Protein AF-A0A925R9T9-F1 (afdb_monomer)

Sequence (350 aa):
MTRSALLLMDAPQESLQKLLLAGIATVHDLAGSGAGPVDRKNLATRTGLDQAQLYTLVKQADLLRVDGLEAPQASLLIKAGIRGILDLTACNPAKLLQRLVQLNQAAPETPLPTVNDLERWKKIAATLKPLIAPDAGDQQQPGLLETGQSTSGSPRDEIFADMVEMVINLGRGISQAQQEMDEQAIRTQKLINADPRLRNMGIMATWFAIPEATFNLKMNYSLVREQGAEHDAPSGRQRFLVTPLNARTQNYFKLNEGMQSELNIRFASLPPPAQVSQPVIVPSVIGKTLEEAKALLGAVSLRAGTVSTVSGTPGGGNETEVTGQIPEPGSDARFQDRINLLIRRAGQPA

Nearest PDB structures (foldseek):
  3py9-assembly1_A  TM=9.023E-01  e=2.492E-03  Staphylococcus aureus subsp. aureus Mu50
  5e12-assembly1_A  TM=8.605E-01  e=4.018E-03  Mycobacterium tuberculosis H37Rv
  3m9g-assembly1_A  TM=8.693E-01  e=5.417E-03  Staphylococcus aureus subsp. aureus N315
  2kuf-assembly1_A  TM=7.765E-01  e=5.909E-02  Mycobacterium tuberculosis H37Rv
  2kud-assembly1_A  TM=7.666E-01  e=1.631E-01  Mycobacterium tuberculosis H37Rv

Mean predicted aligned error: 19.1 Å

Solvent-accessible surface area (backbone atoms only — not comparable to full-atom values): 20124 Å² total; per-residue (Å²): 132,90,68,64,53,48,78,61,50,81,67,62,67,70,60,54,50,33,37,44,75,68,71,39,58,34,34,66,49,39,22,62,56,35,14,40,63,67,37,33,54,54,46,20,68,73,45,73,48,57,59,69,61,50,49,51,52,25,29,36,26,42,34,54,70,28,86,91,49,51,37,62,52,33,52,49,40,42,76,64,48,41,68,28,38,63,46,45,48,30,39,37,46,70,60,44,48,56,47,48,52,63,67,38,68,85,60,74,84,55,84,80,79,51,62,66,52,44,52,50,43,25,56,50,27,65,76,52,82,83,62,72,52,80,50,99,84,65,72,77,52,81,87,42,47,59,62,91,62,82,63,92,49,56,76,65,54,56,52,52,50,54,51,52,51,51,51,54,51,50,54,50,52,54,51,52,53,47,50,52,44,48,53,50,25,51,53,45,36,52,57,34,65,70,36,66,66,44,40,74,70,67,62,74,54,72,81,70,77,73,63,64,49,77,47,80,47,49,35,40,43,42,81,47,67,50,79,70,95,58,101,83,66,81,79,51,65,74,44,80,48,77,46,73,72,44,88,75,47,62,77,74,62,76,75,72,89,42,62,74,49,80,48,79,47,77,48,66,69,73,78,75,60,65,72,66,71,44,77,34,69,36,72,79,42,68,76,28,36,64,68,56,32,42,51,57,32,46,75,69,43,29,34,71,44,60,78,43,82,48,72,46,78,28,74,93,82,40,64,36,22,22,77,39,56,43,72,51,63,68,39,84,38,48,61,59,39,61,39,26,36,32,27,19,39,60,90,54,80,116

Radius of gyration: 29.73 Å; Cα contacts (8 Å, |Δi|>4): 465; chains: 1; bounding box: 89×58×70 Å

Foldseek 3Di:
DDDQALVQAPDDPLQSVLCVVLVNRHLVSLLQQQAELVSLVVSCVSSVDDSVRSQLSNQLSQLVVQPPQGNLNSNLLVVLQRSHLVQLLFFDLVVSQVSSCVVCVVPVPDDRDDSVRSVSSSVSSVVDDRRHDDDPPRDGDPPGGNPPPPPPPDPVVVVVSVVVVVVVVVVVVLVVVLVVQVVVQVVVQVVQVVDPVSVVVVDHRDRDHPAKDKDKWKKFWDWDFDDDPDDDDPGGDTDIDIDTDDPVVCVPPVDDDGDIDIDIDMDGDDPPDVQQVDWQFAADQAFHFPVVNQVVCVVSQEHAAAEAEDADDRPPPDQKGFHDWPPDGGDTDGHHHYIYTYMYGPPDHD

Secondary structure (DSSP, 8-state):
----GGGGSSS-HHHHHHHHHTT--SHHHHHHHTSSHHHHHHHHHHHT--HHHHHHHHHHHHHTTSTT--HHHHHHHHHTT--SHHHHHHB-HHHHHHHHHHHHSS---SPPPPHHHHHHHHHHHHHSPP-PPPPTT-PPPTTSB--S------HHHHHHHHHHHHHHHHHHHHHHHHHHHHHHHHHHHHHHHHSHHHHHTT--PPP----EEEEEEEEEEEEEE---SSTT-SS--EEEEEEE--HHHHHHH----PEEEEEEEEEE-PPPPHHHHSPEEPPP-TTS-HHHHHHHHHHTT-EEEEEEE-SSPPGGG-SEEEEEEESPTT-EE-TT-EEEEEEEETT---

pLDDT: mean 75.56, std 15.82, range [28.91, 93.69]

Structure (mmCIF, N/CA/C/O backbone):
data_AF-A0A925R9T9-F1
#
_entry.id   AF-A0A925R9T9-F1
#
loop_
_atom_site.group_PDB
_atom_site.id
_atom_site.type_symbol
_atom_site.label_atom_id
_atom_site.label_alt_id
_atom_site.label_comp_id
_atom_site.label_asym_id
_atom_site.label_entity_id
_atom_site.label_seq_id
_atom_site.pdbx_PDB_ins_code
_atom_site.Cartn_x
_atom_site.Cartn_y
_atom_site.Cartn_z
_atom_site.occupancy
_atom_site.B_iso_or_equiv
_atom_site.auth_seq_id
_atom_site.auth_comp_id
_atom_site.auth_asym_id
_atom_site.auth_atom_id
_atom_site.pdbx_PDB_model_num
ATOM 1 N N . MET A 1 1 ? -6.887 -5.307 -37.784 1.00 28.91 1 MET A N 1
ATOM 2 C CA . MET A 1 1 ? -7.387 -6.420 -36.949 1.00 28.91 1 MET A CA 1
ATOM 3 C C . MET A 1 1 ? -7.448 -5.937 -35.509 1.00 28.91 1 MET A C 1
ATOM 5 O O . MET A 1 1 ? -6.415 -5.831 -34.864 1.00 28.91 1 MET A O 1
ATOM 9 N N . THR A 1 2 ? -8.632 -5.554 -35.042 1.00 33.03 2 THR A N 1
ATOM 10 C CA . THR A 1 2 ? -8.902 -5.063 -33.683 1.00 33.03 2 THR A CA 1
ATOM 11 C C . THR A 1 2 ? -8.855 -6.244 -32.713 1.00 33.03 2 THR A C 1
ATOM 13 O O . THR A 1 2 ? -9.871 -6.859 -32.407 1.00 33.03 2 THR A O 1
ATOM 16 N N . ARG A 1 3 ? -7.649 -6.632 -32.280 1.00 37.28 3 ARG A N 1
ATOM 17 C CA . ARG A 1 3 ? -7.500 -7.508 -31.111 1.00 37.28 3 ARG A CA 1
ATOM 18 C C . ARG A 1 3 ? -8.036 -6.741 -29.906 1.00 37.28 3 ARG A C 1
ATOM 20 O O . ARG A 1 3 ? -7.624 -5.606 -29.689 1.00 37.28 3 ARG A O 1
ATOM 27 N N . SER A 1 4 ? -8.958 -7.340 -29.159 1.00 49.62 4 SER A N 1
ATOM 28 C CA . SER A 1 4 ? -9.499 -6.805 -27.908 1.00 49.62 4 SER A CA 1
ATOM 29 C C . SER A 1 4 ? -8.351 -6.451 -26.957 1.00 49.62 4 SER A C 1
ATOM 31 O O . SER A 1 4 ? -7.776 -7.329 -26.317 1.00 49.62 4 SER A O 1
ATOM 33 N N . ALA A 1 5 ? -7.977 -5.170 -26.909 1.00 62.47 5 ALA A N 1
ATOM 34 C CA . ALA A 1 5 ? -6.759 -4.702 -26.244 1.00 62.47 5 ALA A CA 1
ATOM 35 C C . ALA A 1 5 ? -6.784 -4.927 -24.721 1.00 62.47 5 ALA A C 1
ATOM 37 O O . ALA A 1 5 ? -5.736 -4.975 -24.088 1.00 62.47 5 ALA A O 1
ATOM 38 N N . LEU A 1 6 ? -7.971 -5.121 -24.137 1.00 70.19 6 LEU A N 1
ATOM 39 C CA . LEU A 1 6 ? -8.143 -5.357 -22.704 1.00 70.19 6 LEU A CA 1
ATOM 40 C C . LEU A 1 6 ? -7.562 -6.703 -22.229 1.00 70.19 6 LEU A C 1
ATOM 42 O O . LEU A 1 6 ? -7.127 -6.806 -21.089 1.00 70.19 6 LEU A O 1
ATOM 46 N N . LEU A 1 7 ? -7.513 -7.725 -23.096 1.00 66.44 7 LEU A N 1
ATOM 47 C CA . LEU A 1 7 ? -6.975 -9.054 -22.751 1.00 66.44 7 LEU A CA 1
ATOM 48 C C . LEU A 1 7 ? -5.442 -9.092 -22.672 1.00 66.44 7 LEU A C 1
ATOM 50 O O . LEU A 1 7 ? -4.884 -10.104 -22.263 1.00 66.44 7 LEU A O 1
ATOM 54 N N . LEU A 1 8 ? -4.771 -8.015 -23.086 1.00 70.12 8 LEU A N 1
ATOM 55 C CA . LEU A 1 8 ? -3.317 -7.888 -23.006 1.00 70.12 8 LEU A CA 1
ATOM 56 C C . LEU A 1 8 ? -2.854 -7.353 -21.647 1.00 70.12 8 LEU A C 1
ATOM 58 O O . LEU A 1 8 ? -1.658 -7.362 -21.394 1.00 70.12 8 LEU A O 1
ATOM 62 N N . MET A 1 9 ? -3.768 -6.893 -20.787 1.00 82.50 9 MET A N 1
ATOM 63 C CA . MET A 1 9 ? -3.441 -6.420 -19.442 1.00 82.50 9 MET A CA 1
ATOM 64 C C . MET A 1 9 ? -3.058 -7.584 -18.525 1.00 82.50 9 MET A C 1
ATOM 66 O O . MET A 1 9 ? -3.668 -8.651 -18.563 1.00 82.50 9 MET A O 1
ATOM 70 N N . ASP A 1 10 ? -2.081 -7.352 -17.654 1.00 82.44 10 ASP A N 1
ATOM 71 C CA . ASP A 1 10 ? -1.695 -8.298 -16.610 1.00 82.44 10 ASP A CA 1
ATOM 72 C C . ASP A 1 10 ? -2.653 -8.127 -15.418 1.00 82.44 10 ASP A C 1
ATOM 74 O O . ASP A 1 10 ? -2.446 -7.292 -14.537 1.00 82.44 10 ASP A O 1
ATOM 78 N N . ALA A 1 11 ? -3.778 -8.848 -15.490 1.00 84.12 11 ALA A N 1
ATOM 79 C CA . ALA A 1 11 ? -4.912 -8.757 -14.577 1.00 84.12 11 ALA A CA 1
ATOM 80 C C . ALA A 1 11 ? -5.675 -10.096 -14.464 1.00 84.12 11 ALA A C 1
ATOM 82 O O . ALA A 1 11 ? -5.683 -10.886 -15.413 1.00 84.12 11 ALA A O 1
ATOM 83 N N . PRO A 1 12 ? -6.396 -10.353 -13.351 1.00 86.06 12 PRO A N 1
ATOM 84 C CA . PRO A 1 12 ? -7.234 -11.544 -13.218 1.00 86.06 12 PRO A CA 1
ATOM 85 C C . PRO A 1 12 ? -8.330 -11.593 -14.292 1.00 86.06 12 PRO A C 1
ATOM 87 O O . PRO A 1 12 ? -9.027 -10.600 -14.523 1.00 86.06 12 PRO A O 1
ATOM 90 N N . GLN A 1 13 ? -8.545 -12.766 -14.899 1.00 84.69 13 GLN A N 1
ATOM 91 C CA . GLN A 1 13 ? -9.545 -12.951 -15.964 1.00 84.69 13 GLN A CA 1
ATOM 92 C C . GLN A 1 13 ? -10.960 -12.541 -15.531 1.00 84.69 13 GLN A C 1
ATOM 94 O O . GLN A 1 13 ? -11.701 -11.955 -16.319 1.00 84.69 13 GLN A O 1
ATOM 99 N N . GLU A 1 14 ? -11.321 -12.793 -14.272 1.00 87.94 14 GLU A N 1
ATOM 100 C CA . GLU A 1 14 ? -12.608 -12.386 -13.702 1.00 87.94 14 GLU A CA 1
ATOM 101 C C . GLU A 1 14 ? -12.799 -10.861 -13.754 1.00 87.94 14 GLU A C 1
ATOM 103 O O . GLU A 1 14 ? -13.865 -10.367 -14.124 1.00 87.94 14 GLU A O 1
ATOM 108 N N . SER A 1 15 ? -11.753 -10.095 -13.435 1.00 87.31 15 SER A N 1
ATOM 109 C CA . SER A 1 15 ? -11.804 -8.633 -13.455 1.00 87.31 15 SER A CA 1
ATOM 110 C C . SER A 1 15 ? -11.947 -8.088 -14.871 1.00 87.31 15 SER A C 1
ATOM 112 O O . SER A 1 15 ? -12.734 -7.170 -15.097 1.00 87.31 15 SER A O 1
ATOM 114 N N . LEU A 1 16 ? -11.254 -8.694 -15.839 1.00 87.31 16 LEU A N 1
ATOM 115 C CA . LEU A 1 16 ? -11.383 -8.341 -17.253 1.00 87.31 16 LEU A CA 1
ATOM 116 C C . LEU A 1 16 ? -12.795 -8.631 -17.783 1.00 87.31 16 LEU A C 1
ATOM 118 O O . LEU A 1 16 ? -13.362 -7.804 -18.493 1.00 87.31 16 LEU A O 1
ATOM 122 N N . GLN A 1 17 ? -13.406 -9.755 -17.392 1.00 87.69 17 GLN A N 1
ATOM 123 C CA . GLN A 1 17 ? -14.790 -10.070 -17.762 1.00 87.69 17 GLN A CA 1
ATOM 124 C C . GLN A 1 17 ? -15.790 -9.061 -17.187 1.00 87.69 17 GLN A C 1
ATOM 126 O O . GLN A 1 17 ? -16.671 -8.598 -17.911 1.00 87.69 17 GLN A O 1
ATOM 131 N N . LYS A 1 18 ? -15.638 -8.667 -15.916 1.00 88.69 18 LYS A N 1
ATOM 132 C CA . LYS A 1 18 ? -16.488 -7.639 -15.287 1.00 88.69 18 LYS A CA 1
ATOM 133 C C . LYS A 1 18 ? -16.403 -6.293 -16.017 1.00 88.69 18 LYS A C 1
ATOM 135 O O . LYS A 1 18 ? -17.422 -5.629 -16.194 1.00 88.69 18 LYS A O 1
ATOM 140 N N . LEU A 1 19 ? -15.214 -5.910 -16.487 1.00 88.81 19 LEU A N 1
ATOM 141 C CA . LEU A 1 19 ? -15.013 -4.694 -17.284 1.00 88.81 19 LEU A CA 1
ATOM 142 C C . LEU A 1 19 ? -15.661 -4.792 -18.674 1.00 88.81 19 LEU A C 1
ATOM 144 O O . LEU A 1 19 ? -16.350 -3.859 -19.089 1.00 88.81 19 LEU A O 1
ATOM 148 N N . LEU A 1 20 ? -15.518 -5.936 -19.352 1.00 87.94 20 LEU A N 1
ATOM 149 C CA . LEU A 1 20 ? -16.163 -6.190 -20.644 1.00 87.94 20 LEU A CA 1
ATOM 150 C C . LEU A 1 20 ? -17.694 -6.118 -20.541 1.00 87.94 20 LEU A C 1
ATOM 152 O O . LEU A 1 20 ? -18.333 -5.465 -21.364 1.00 87.94 20 LEU A O 1
ATOM 156 N N . LEU A 1 21 ? -18.281 -6.721 -19.500 1.00 87.88 21 LEU A N 1
ATOM 157 C CA . LEU A 1 21 ? -19.725 -6.664 -19.231 1.00 87.88 21 LEU A CA 1
ATOM 158 C C . LEU A 1 21 ? -20.216 -5.243 -18.925 1.00 87.88 21 LEU A C 1
ATOM 160 O O . LEU A 1 21 ? -21.356 -4.903 -19.231 1.00 87.88 21 LEU A O 1
ATOM 164 N N . ALA A 1 22 ? -19.354 -4.393 -18.365 1.00 86.81 22 ALA A N 1
ATOM 165 C CA . ALA A 1 22 ? -19.650 -2.984 -18.125 1.00 86.81 22 ALA A CA 1
ATOM 166 C C . ALA A 1 22 ? -19.482 -2.091 -19.372 1.00 86.81 22 ALA A C 1
ATOM 168 O O . ALA A 1 22 ? -19.677 -0.876 -19.267 1.00 86.81 22 ALA A O 1
ATOM 169 N N . GLY A 1 23 ? -19.147 -2.669 -20.533 1.00 86.38 23 GLY A N 1
ATOM 170 C CA . GLY A 1 23 ? -18.990 -1.962 -21.807 1.00 86.38 23 GLY A CA 1
ATOM 171 C C . GLY A 1 23 ? -17.589 -1.398 -22.057 1.00 86.38 23 GLY A C 1
ATOM 172 O O . GLY A 1 23 ? -17.425 -0.580 -22.956 1.00 86.38 23 GLY A O 1
ATOM 173 N N . ILE A 1 24 ? -16.582 -1.811 -21.281 1.00 89.56 24 ILE A N 1
ATOM 174 C CA . ILE A 1 24 ? -15.187 -1.386 -21.456 1.00 89.56 24 ILE A CA 1
ATOM 175 C C . ILE A 1 24 ? -14.448 -2.467 -22.243 1.00 89.56 24 ILE A C 1
ATOM 177 O O . ILE A 1 24 ? -14.117 -3.517 -21.699 1.00 89.56 24 ILE A O 1
ATOM 181 N N . ALA A 1 25 ? -14.201 -2.218 -23.531 1.00 84.62 25 ALA A N 1
ATOM 182 C CA . ALA A 1 25 ? -13.598 -3.197 -24.439 1.00 84.62 25 ALA A CA 1
ATOM 183 C C . ALA A 1 25 ? -12.108 -2.951 -24.713 1.00 84.62 25 ALA A C 1
ATOM 185 O O . ALA A 1 25 ? -11.397 -3.867 -25.145 1.00 84.62 25 ALA A O 1
ATOM 186 N N . THR A 1 26 ? -11.621 -1.730 -24.473 1.00 86.62 26 THR A N 1
ATOM 187 C CA . THR A 1 26 ? -10.237 -1.348 -24.758 1.00 86.62 26 THR A CA 1
ATOM 188 C C . THR A 1 26 ? -9.539 -0.705 -23.566 1.00 86.62 26 THR A C 1
ATOM 190 O O . THR A 1 26 ? -10.152 -0.173 -22.642 1.00 86.62 26 THR A O 1
ATOM 193 N N . VAL A 1 27 ? -8.208 -0.728 -23.627 1.00 87.62 27 VAL A N 1
ATOM 194 C CA . VAL A 1 27 ? -7.320 -0.054 -22.676 1.00 87.62 27 VAL A CA 1
ATOM 195 C C . VAL A 1 27 ? -7.592 1.457 -22.641 1.00 87.62 27 VAL A C 1
ATOM 197 O O . VAL A 1 27 ? -7.597 2.069 -21.576 1.00 87.62 27 VAL A O 1
ATOM 200 N N . HIS A 1 28 ? -7.890 2.055 -23.799 1.00 86.38 28 HIS A N 1
ATOM 201 C CA . HIS A 1 28 ? -8.235 3.471 -23.892 1.00 86.38 28 HIS A CA 1
ATOM 202 C C . HIS A 1 28 ? -9.570 3.780 -23.203 1.00 86.38 28 HIS A C 1
ATOM 204 O O . HIS A 1 28 ? -9.656 4.747 -22.445 1.00 86.38 28 HIS A O 1
ATOM 210 N N . ASP A 1 29 ? -10.577 2.921 -23.394 1.00 87.50 29 ASP A N 1
ATOM 211 C CA . ASP A 1 29 ? -11.882 3.064 -22.739 1.00 87.50 29 ASP A CA 1
ATOM 212 C C . ASP A 1 29 ? -11.751 2.977 -21.217 1.00 87.50 29 ASP A C 1
ATOM 214 O O . ASP A 1 29 ? -12.412 3.730 -20.501 1.00 87.50 29 ASP A O 1
ATOM 218 N N . LEU A 1 30 ? -10.881 2.091 -20.716 1.00 89.19 30 LEU A N 1
ATOM 219 C CA . LEU A 1 30 ? -10.628 1.938 -19.285 1.00 89.19 30 LEU A CA 1
ATOM 220 C C . LEU A 1 30 ? -9.921 3.165 -18.699 1.00 89.19 30 LEU A C 1
ATOM 222 O O . LEU A 1 30 ? -10.365 3.696 -17.681 1.00 89.19 30 LEU A O 1
ATOM 226 N N . ALA A 1 31 ? -8.854 3.638 -19.350 1.00 87.06 31 ALA A N 1
ATOM 227 C CA . ALA A 1 31 ? -8.119 4.825 -18.914 1.00 87.06 31 ALA A CA 1
ATOM 228 C C . ALA A 1 31 ? -9.006 6.085 -18.922 1.00 87.06 31 ALA A C 1
ATOM 230 O O . ALA A 1 31 ? -8.925 6.900 -18.006 1.00 87.06 31 ALA A O 1
ATOM 231 N N . GLY A 1 32 ? -9.889 6.222 -19.918 1.00 85.75 32 GLY A N 1
ATOM 232 C CA . GLY A 1 32 ? -10.856 7.318 -19.997 1.00 85.75 32 GLY A CA 1
ATOM 233 C C . GLY A 1 32 ? -11.982 7.208 -18.964 1.00 85.75 32 GLY A C 1
ATOM 234 O O . GLY A 1 32 ? -12.259 8.168 -18.251 1.00 85.75 32 GLY A O 1
ATOM 235 N N . SER A 1 33 ? -12.602 6.031 -18.832 1.00 86.12 33 SER A N 1
ATOM 236 C CA . SER A 1 33 ? -13.731 5.801 -17.911 1.00 86.12 33 SER A CA 1
ATOM 237 C C . SER A 1 33 ? -13.326 5.781 -16.435 1.00 86.12 33 SER A C 1
ATOM 239 O O . SER A 1 33 ? -14.190 5.850 -15.567 1.00 86.12 33 SER A O 1
ATOM 241 N N . GLY A 1 34 ? -12.031 5.642 -16.142 1.00 86.19 34 GLY A N 1
ATOM 242 C CA . GLY A 1 34 ? -11.456 5.671 -14.796 1.00 86.19 34 GLY A CA 1
ATOM 243 C C . GLY A 1 34 ? -10.557 6.880 -14.528 1.00 86.19 34 GLY A C 1
ATOM 244 O O . GLY A 1 34 ? -9.775 6.841 -13.577 1.00 86.19 34 GLY A O 1
ATOM 245 N N . ALA A 1 35 ? -10.628 7.927 -15.355 1.00 84.88 35 ALA A N 1
ATOM 246 C CA . ALA A 1 35 ? -9.728 9.079 -15.304 1.00 84.88 35 ALA A CA 1
ATOM 247 C C . ALA A 1 35 ? -9.691 9.756 -13.920 1.00 84.88 35 ALA A C 1
ATOM 249 O O . ALA A 1 35 ? -8.613 9.956 -13.351 1.00 84.88 35 ALA A O 1
ATOM 250 N N . GLY A 1 36 ? -10.858 10.068 -13.347 1.00 84.12 36 GLY A N 1
ATOM 251 C CA . GLY A 1 36 ? -10.985 10.721 -12.046 1.00 84.12 36 GLY A CA 1
ATOM 252 C C . GLY A 1 36 ? -11.332 9.780 -10.879 1.00 84.12 36 GLY A C 1
ATOM 253 O O . GLY A 1 36 ? -11.871 8.691 -11.088 1.00 84.12 36 GLY A O 1
ATOM 254 N N . PRO A 1 37 ? -11.116 10.219 -9.620 1.00 81.12 37 PRO A N 1
ATOM 255 C CA . PRO A 1 37 ? -11.534 9.481 -8.420 1.00 81.12 37 PRO A CA 1
ATOM 256 C C . PRO A 1 37 ? -13.038 9.161 -8.390 1.00 81.12 37 PRO A C 1
ATOM 258 O O . PRO A 1 37 ? -13.451 8.072 -7.988 1.00 81.12 37 PRO A O 1
ATOM 261 N N . VAL A 1 38 ? -13.870 10.107 -8.844 1.00 84.88 38 VAL A N 1
ATOM 262 C CA . VAL A 1 38 ? -15.331 9.943 -8.926 1.00 84.88 38 VAL A CA 1
ATOM 263 C C . VAL A 1 38 ? -15.700 8.913 -9.995 1.00 84.88 38 VAL A C 1
ATOM 265 O O . VAL A 1 38 ? -16.535 8.044 -9.747 1.00 84.88 38 VAL A O 1
ATOM 268 N N . ASP A 1 39 ? -15.032 8.955 -11.148 1.00 86.62 39 ASP A N 1
ATOM 269 C CA . ASP A 1 39 ? -15.272 8.025 -12.254 1.00 86.62 39 ASP A CA 1
ATOM 270 C C . ASP A 1 39 ? -14.904 6.594 -11.855 1.00 86.62 39 ASP A C 1
ATOM 272 O O . ASP A 1 39 ? -15.691 5.669 -12.060 1.00 86.62 39 ASP A O 1
ATOM 276 N N . ARG A 1 40 ? -13.771 6.416 -11.159 1.00 89.50 40 ARG A N 1
ATOM 277 C CA . ARG A 1 40 ? -13.376 5.122 -10.581 1.00 89.50 40 ARG A CA 1
ATOM 278 C C . ARG A 1 40 ? -14.391 4.608 -9.568 1.00 89.50 40 ARG A C 1
ATOM 280 O O . ARG A 1 40 ? -14.724 3.430 -9.606 1.00 89.50 40 ARG A O 1
ATOM 287 N N . LYS A 1 41 ? -14.932 5.464 -8.696 1.00 87.25 41 LYS A N 1
ATOM 288 C CA . LYS A 1 41 ? -15.971 5.064 -7.731 1.00 87.25 41 LYS A CA 1
ATOM 289 C C . LYS A 1 41 ? -17.262 4.614 -8.426 1.00 87.25 41 LYS A C 1
ATOM 291 O O . LYS A 1 41 ? -17.860 3.604 -8.044 1.00 87.25 41 LYS A O 1
ATOM 296 N N . ASN A 1 42 ? -17.676 5.326 -9.472 1.00 88.25 42 ASN A N 1
ATOM 297 C CA . ASN A 1 42 ? -18.843 4.960 -10.276 1.00 88.25 42 ASN A CA 1
ATOM 298 C C . ASN A 1 42 ? -18.612 3.641 -11.023 1.00 88.25 42 ASN A C 1
ATOM 300 O O . ASN A 1 42 ? -19.492 2.780 -11.071 1.00 88.25 42 ASN A O 1
ATOM 304 N N . LEU A 1 43 ? -17.413 3.460 -11.573 1.00 88.94 43 LEU A N 1
ATOM 305 C CA . LEU A 1 43 ? -17.045 2.260 -12.305 1.00 88.94 43 LEU A CA 1
ATOM 306 C C . LEU A 1 43 ? -16.901 1.039 -11.384 1.00 88.94 43 LEU A C 1
ATOM 308 O O . LEU A 1 43 ? -17.385 -0.035 -11.734 1.00 88.94 43 LEU A O 1
ATOM 312 N N . ALA A 1 44 ? -16.339 1.204 -10.185 1.00 91.19 44 ALA A N 1
ATOM 313 C CA . ALA A 1 44 ? -16.287 0.172 -9.148 1.00 91.19 44 ALA A CA 1
ATOM 314 C C . ALA A 1 44 ? -17.698 -0.292 -8.753 1.00 91.19 44 ALA A C 1
ATOM 316 O O . ALA A 1 44 ? -17.974 -1.487 -8.718 1.00 91.19 44 ALA A O 1
ATOM 317 N N . THR A 1 45 ? -18.630 0.652 -8.574 1.00 90.75 45 THR A N 1
ATOM 318 C CA . THR A 1 45 ? -20.038 0.350 -8.257 1.00 90.75 45 THR A CA 1
ATOM 319 C C . THR A 1 45 ? -20.725 -0.445 -9.373 1.00 90.75 45 THR A C 1
ATOM 321 O O . THR A 1 45 ? -21.467 -1.383 -9.101 1.00 90.75 45 THR A O 1
ATOM 324 N N . ARG A 1 46 ? -20.461 -0.100 -10.641 1.00 91.31 46 ARG A N 1
ATOM 325 C CA . ARG A 1 46 ? -21.036 -0.781 -11.817 1.00 91.31 46 ARG A CA 1
ATOM 326 C C . ARG A 1 46 ? -20.453 -2.172 -12.065 1.00 91.31 46 ARG A C 1
ATOM 328 O O . ARG A 1 46 ? -21.159 -3.042 -12.558 1.00 91.31 46 ARG A O 1
ATOM 335 N N . THR A 1 47 ? -19.165 -2.353 -11.791 1.00 89.00 47 THR A N 1
ATOM 336 C CA . THR A 1 47 ? -18.417 -3.584 -12.113 1.00 89.00 47 THR A CA 1
ATOM 337 C C . THR A 1 47 ? -18.321 -4.550 -10.934 1.00 89.00 47 THR A C 1
ATOM 339 O O . THR A 1 47 ? -18.006 -5.721 -11.135 1.00 89.00 47 THR A O 1
ATOM 342 N N . GLY A 1 48 ? -18.570 -4.079 -9.708 1.00 88.88 48 GLY A N 1
ATOM 343 C CA . GLY A 1 48 ? -18.357 -4.846 -8.480 1.00 88.88 48 GLY A CA 1
ATOM 344 C C . GLY A 1 48 ? -16.878 -5.107 -8.171 1.00 88.88 48 GLY A C 1
ATOM 345 O O . GLY A 1 48 ? -16.568 -6.058 -7.455 1.00 88.88 48 GLY A O 1
ATOM 346 N N . LEU A 1 49 ? -15.964 -4.321 -8.751 1.00 89.00 49 LEU A N 1
ATOM 347 C CA . LEU A 1 49 ? -14.527 -4.402 -8.485 1.00 89.00 49 LEU A CA 1
ATOM 348 C C . LEU A 1 49 ? -14.141 -3.534 -7.289 1.00 89.00 49 LEU A C 1
ATOM 350 O O . LEU A 1 49 ? -14.706 -2.460 -7.083 1.00 89.00 49 LEU A O 1
ATOM 354 N N . ASP A 1 50 ? -13.134 -3.981 -6.538 1.00 89.06 50 ASP A N 1
ATOM 355 C CA . ASP A 1 50 ? -12.519 -3.159 -5.502 1.00 89.06 50 ASP A CA 1
ATOM 356 C C . ASP A 1 50 ? -11.898 -1.889 -6.112 1.00 89.06 50 ASP A C 1
ATOM 358 O O . ASP A 1 50 ? -11.315 -1.916 -7.200 1.00 89.06 50 ASP A O 1
ATOM 362 N N . GLN A 1 51 ? -12.018 -0.762 -5.406 1.00 85.69 51 GLN A N 1
ATOM 363 C CA . GLN A 1 51 ? -11.587 0.536 -5.920 1.00 85.69 51 GLN A CA 1
ATOM 364 C C . GLN A 1 51 ? -10.060 0.614 -6.090 1.00 85.69 51 GLN A C 1
ATOM 366 O O . GLN A 1 51 ? -9.594 1.218 -7.059 1.00 85.69 51 GLN A O 1
ATOM 371 N N . ALA A 1 52 ? -9.276 -0.008 -5.203 1.00 85.50 52 ALA A N 1
ATOM 372 C CA . ALA A 1 52 ? -7.817 -0.018 -5.306 1.00 85.50 52 ALA A CA 1
ATOM 373 C C . ALA A 1 52 ? -7.342 -0.947 -6.432 1.00 85.50 52 ALA A C 1
ATOM 375 O O . ALA A 1 52 ? -6.438 -0.594 -7.200 1.00 85.50 52 ALA A O 1
ATOM 376 N N . GLN A 1 53 ? -7.997 -2.102 -6.587 1.00 88.75 53 GLN A N 1
ATOM 377 C CA . GLN A 1 53 ? -7.760 -2.985 -7.726 1.00 88.75 53 GLN A CA 1
ATOM 378 C C . GLN A 1 53 ? -8.068 -2.271 -9.049 1.00 88.75 53 GLN A C 1
ATOM 380 O O . GLN A 1 53 ? -7.233 -2.253 -9.953 1.00 88.75 53 GLN A O 1
ATOM 385 N N . LEU A 1 54 ? -9.234 -1.629 -9.152 1.00 90.69 54 LEU A N 1
ATOM 386 C CA . LEU A 1 54 ? -9.632 -0.879 -10.338 1.00 90.69 54 LEU A CA 1
ATOM 387 C C . LEU A 1 54 ? -8.650 0.254 -10.643 1.00 90.69 54 LEU A C 1
ATOM 389 O O . LEU A 1 54 ? -8.279 0.449 -11.797 1.00 90.69 54 LEU A O 1
ATOM 393 N N . TYR A 1 55 ? -8.195 0.979 -9.620 1.00 90.69 55 TYR A N 1
ATOM 394 C CA . TYR A 1 55 ? -7.219 2.042 -9.814 1.00 90.69 55 TYR A CA 1
ATOM 395 C C . TYR A 1 55 ? -5.901 1.506 -10.383 1.00 90.69 55 TYR A C 1
ATOM 397 O O . TYR A 1 55 ? -5.360 2.091 -11.315 1.00 90.69 55 TYR A O 1
ATOM 405 N N . THR A 1 56 ? -5.430 0.353 -9.907 1.00 90.31 56 THR A N 1
ATOM 406 C CA . THR A 1 56 ? -4.224 -0.303 -10.436 1.00 90.31 56 THR A CA 1
ATOM 407 C C . THR A 1 56 ? -4.376 -0.666 -11.917 1.00 90.31 56 THR A C 1
ATOM 409 O O . THR A 1 56 ? -3.477 -0.389 -12.712 1.00 90.31 56 THR A O 1
ATOM 412 N N . LEU A 1 57 ? -5.537 -1.198 -12.314 1.00 91.19 57 LEU A N 1
ATOM 413 C CA . LEU A 1 57 ? -5.851 -1.497 -13.717 1.00 91.19 57 LEU A CA 1
ATOM 414 C C . LEU A 1 57 ? -5.898 -0.229 -14.576 1.00 91.19 57 LEU A C 1
ATOM 416 O O . LEU A 1 57 ? -5.388 -0.216 -15.691 1.00 91.19 57 LEU A O 1
ATOM 420 N N . VAL A 1 58 ? -6.459 0.860 -14.052 1.00 91.94 58 VAL A N 1
ATOM 421 C CA . VAL A 1 58 ? -6.489 2.154 -14.743 1.00 91.94 58 VAL A CA 1
ATOM 422 C C . VAL A 1 58 ? -5.070 2.705 -14.946 1.00 91.94 58 VAL A C 1
ATOM 424 O O . VAL A 1 58 ? -4.746 3.114 -16.059 1.00 91.94 58 VAL A O 1
ATOM 427 N N . LYS A 1 59 ? -4.191 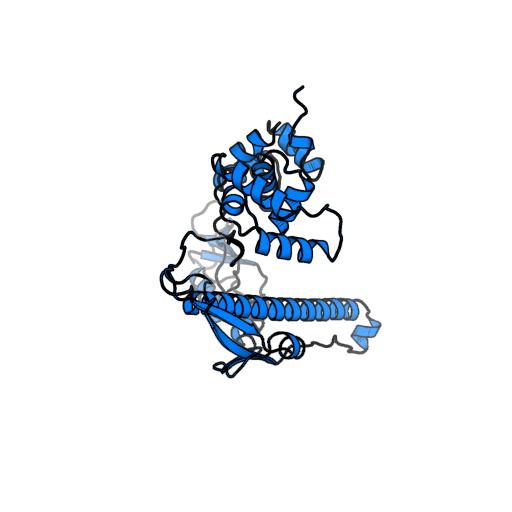2.640 -13.933 1.00 91.88 59 LYS A N 1
ATOM 428 C CA . LYS A 1 59 ? -2.768 3.025 -14.061 1.00 91.88 59 LYS A CA 1
ATOM 429 C C . LYS A 1 59 ? -2.057 2.214 -15.144 1.00 91.88 59 LYS A C 1
ATOM 431 O O . LYS A 1 59 ? -1.345 2.771 -15.977 1.00 91.88 59 LYS A O 1
ATOM 436 N N . GLN A 1 60 ? -2.276 0.899 -15.151 1.00 91.81 60 GLN A N 1
ATOM 437 C CA . GLN A 1 60 ? -1.702 0.001 -16.150 1.00 91.81 60 GLN A CA 1
ATOM 438 C C . GLN A 1 60 ? -2.218 0.337 -17.547 1.00 91.81 60 GLN A C 1
ATOM 440 O O . GLN A 1 60 ? -1.441 0.374 -18.497 1.00 91.81 60 GLN A O 1
ATOM 445 N N . ALA A 1 61 ? -3.509 0.647 -17.661 1.00 90.94 61 ALA A N 1
ATOM 446 C CA . ALA A 1 61 ? -4.113 1.021 -18.922 1.00 90.94 61 ALA A CA 1
ATOM 447 C C . ALA A 1 61 ? -3.549 2.332 -19.483 1.00 90.94 61 ALA A C 1
ATOM 449 O O . ALA A 1 61 ? -3.298 2.434 -20.680 1.00 90.94 61 ALA A O 1
ATOM 450 N N . ASP A 1 62 ? -3.289 3.323 -18.633 1.00 91.25 62 ASP A N 1
ATOM 451 C CA . ASP A 1 62 ? -2.654 4.564 -19.075 1.00 91.25 62 ASP A CA 1
ATOM 452 C C . ASP A 1 62 ? -1.217 4.335 -19.550 1.00 91.25 62 ASP A C 1
ATOM 454 O O . ASP A 1 62 ? -0.848 4.812 -20.617 1.00 91.25 62 ASP A O 1
ATOM 458 N N . LEU A 1 63 ? -0.431 3.529 -18.835 1.00 91.62 63 LEU A N 1
ATOM 459 C CA . LEU A 1 63 ? 0.930 3.181 -19.253 1.00 91.62 63 LEU A CA 1
ATOM 460 C C . LEU A 1 63 ? 0.965 2.412 -20.585 1.00 91.62 63 LEU A C 1
ATOM 462 O O . LEU A 1 63 ? 1.787 2.718 -21.444 1.00 91.62 63 LEU A O 1
ATOM 466 N N . LEU A 1 64 ? 0.037 1.478 -20.800 1.00 91.50 64 LEU A N 1
ATOM 467 C CA . LEU A 1 64 ? -0.080 0.686 -22.033 1.00 91.50 64 LEU A CA 1
ATOM 468 C C . LEU A 1 64 ? -0.456 1.503 -23.284 1.00 91.50 64 LEU A C 1
ATOM 470 O O . LEU A 1 64 ? -0.478 0.963 -24.387 1.00 91.50 64 LEU A O 1
ATOM 474 N N . ARG A 1 65 ? -0.740 2.805 -23.147 1.00 89.44 65 ARG A N 1
ATOM 475 C CA . ARG A 1 65 ? -0.876 3.724 -24.292 1.00 89.44 65 ARG A CA 1
ATOM 476 C C . ARG A 1 65 ? 0.474 4.078 -24.922 1.00 89.44 65 ARG A C 1
ATOM 478 O O . ARG A 1 65 ? 0.493 4.671 -25.997 1.00 89.44 65 ARG A O 1
ATOM 485 N N . VAL A 1 66 ? 1.581 3.794 -24.236 1.00 90.88 66 VAL A N 1
ATOM 486 C CA . VAL A 1 66 ? 2.940 4.053 -24.714 1.00 90.88 66 VAL A CA 1
ATOM 487 C C . VAL A 1 66 ? 3.378 2.918 -25.639 1.00 90.88 66 VAL A C 1
ATOM 489 O O . VAL A 1 66 ? 3.516 1.774 -25.212 1.00 90.88 66 VAL A O 1
ATOM 492 N N . ASP A 1 67 ? 3.644 3.241 -26.904 1.00 86.44 67 ASP A N 1
ATOM 493 C CA . ASP A 1 67 ? 4.040 2.244 -27.901 1.00 86.44 67 ASP A CA 1
ATOM 494 C C . ASP A 1 67 ? 5.326 1.495 -27.511 1.00 86.44 67 ASP A C 1
ATOM 496 O O . ASP A 1 67 ? 6.393 2.084 -27.302 1.00 86.44 67 ASP A O 1
ATOM 500 N N . GLY A 1 68 ? 5.236 0.164 -27.489 1.00 85.38 68 GLY A N 1
ATOM 501 C CA . GLY A 1 68 ? 6.334 -0.727 -27.112 1.00 85.38 68 GLY A CA 1
ATOM 502 C C . GLY A 1 68 ? 6.507 -0.917 -25.605 1.00 85.38 68 GLY A C 1
ATOM 503 O O . GLY A 1 68 ? 7.555 -1.417 -25.200 1.00 85.38 68 GLY A O 1
ATOM 504 N N . LEU A 1 69 ? 5.535 -0.492 -24.791 1.00 89.12 69 LEU A N 1
ATOM 505 C CA . LEU A 1 69 ? 5.416 -0.876 -23.389 1.00 89.12 69 LEU A CA 1
ATOM 506 C C . LEU A 1 69 ? 4.434 -2.051 -23.261 1.00 89.12 69 LEU A C 1
ATOM 508 O O . LEU A 1 69 ? 3.258 -1.919 -23.591 1.00 89.12 69 LEU A O 1
ATOM 512 N N . GLU A 1 70 ? 4.902 -3.183 -22.743 1.00 89.00 70 GLU A N 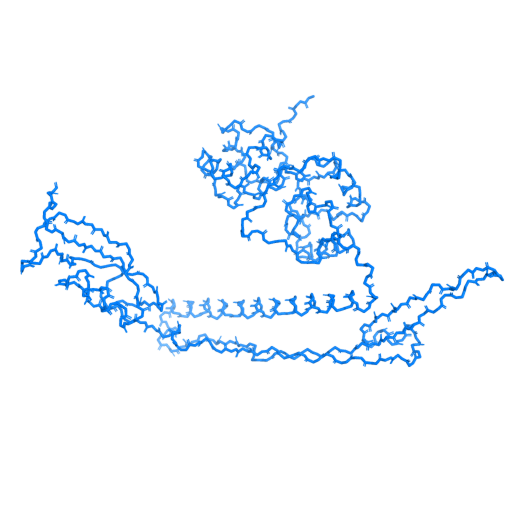1
ATOM 513 C CA . GLU A 1 70 ? 4.081 -4.386 -22.561 1.00 89.00 70 GLU A CA 1
ATOM 514 C C . GLU A 1 70 ? 3.509 -4.484 -21.135 1.00 89.00 70 GLU A C 1
ATOM 516 O O . GLU A 1 70 ? 4.032 -3.895 -20.184 1.00 89.00 70 GLU A O 1
ATOM 521 N N . ALA A 1 71 ? 2.448 -5.272 -20.941 1.00 88.50 71 ALA A N 1
ATOM 522 C CA . ALA A 1 71 ? 1.749 -5.336 -19.653 1.00 88.50 71 ALA A CA 1
ATOM 523 C C . ALA A 1 71 ? 2.600 -5.783 -18.452 1.00 88.50 71 ALA A C 1
ATOM 525 O O . ALA A 1 71 ? 2.472 -5.151 -17.400 1.00 88.50 71 ALA A O 1
ATOM 526 N N . PRO A 1 72 ? 3.519 -6.763 -18.576 1.00 88.50 72 PRO A N 1
ATOM 527 C CA . PRO A 1 72 ? 4.426 -7.109 -17.482 1.00 88.50 72 PRO A CA 1
ATOM 528 C C . PRO A 1 72 ? 5.331 -5.938 -17.068 1.00 88.50 72 PRO A C 1
ATOM 530 O O . PRO A 1 72 ? 5.618 -5.751 -15.884 1.00 88.50 72 PRO A O 1
ATOM 533 N N . GLN A 1 73 ? 5.759 -5.116 -18.034 1.00 89.38 73 GLN A N 1
ATOM 534 C CA . GLN A 1 73 ? 6.586 -3.933 -17.787 1.00 89.38 73 GLN A CA 1
ATOM 535 C C . GLN A 1 73 ? 5.760 -2.823 -17.135 1.00 89.38 73 GLN A C 1
ATOM 537 O O . GLN A 1 73 ? 6.216 -2.218 -16.167 1.00 89.38 73 GLN A O 1
ATOM 542 N N . ALA A 1 74 ? 4.525 -2.603 -17.595 1.00 90.56 74 ALA A N 1
ATOM 543 C CA . ALA A 1 74 ? 3.592 -1.668 -16.970 1.00 90.56 74 ALA A CA 1
ATOM 544 C C . ALA A 1 74 ? 3.312 -2.040 -15.502 1.00 90.56 74 ALA A C 1
ATOM 546 O O . ALA A 1 74 ? 3.400 -1.182 -14.623 1.00 90.56 74 ALA A O 1
ATOM 547 N N . SER A 1 75 ? 3.065 -3.323 -15.211 1.00 89.12 75 SER A N 1
ATOM 548 C CA . SER A 1 75 ? 2.904 -3.828 -13.840 1.00 89.12 75 SER A CA 1
ATOM 549 C C . SER A 1 75 ? 4.144 -3.566 -12.982 1.00 89.12 75 SER A C 1
ATOM 551 O O . SER A 1 75 ? 4.030 -3.128 -11.835 1.00 89.12 75 SER A O 1
ATOM 553 N N . LEU A 1 76 ? 5.343 -3.796 -13.528 1.00 89.62 76 LEU A N 1
ATOM 554 C CA . LEU A 1 76 ? 6.598 -3.556 -12.816 1.00 89.62 76 LEU A CA 1
ATOM 555 C C . LEU A 1 76 ? 6.838 -2.058 -12.547 1.00 89.62 76 LEU A C 1
ATOM 557 O O . LEU A 1 76 ? 7.266 -1.699 -11.451 1.00 89.62 76 LEU A O 1
ATOM 561 N N . LEU A 1 77 ? 6.510 -1.178 -13.498 1.00 91.19 77 LEU A N 1
ATOM 562 C CA . LEU A 1 77 ? 6.584 0.277 -13.325 1.00 91.19 77 LEU A CA 1
ATOM 563 C C . LEU A 1 77 ? 5.641 0.772 -12.219 1.00 91.19 77 LEU A C 1
ATOM 565 O O . LEU A 1 77 ? 6.041 1.601 -11.402 1.00 91.19 77 LEU A O 1
ATOM 569 N N . ILE A 1 78 ? 4.426 0.221 -12.137 1.00 90.12 78 ILE A N 1
ATOM 570 C CA . ILE A 1 78 ? 3.477 0.546 -11.061 1.00 90.12 78 ILE A CA 1
ATOM 571 C C . ILE A 1 78 ? 4.024 0.104 -9.704 1.00 90.12 78 ILE A C 1
ATOM 573 O O . ILE A 1 78 ? 4.008 0.888 -8.756 1.00 90.12 78 ILE A O 1
ATOM 577 N N . LYS A 1 79 ? 4.580 -1.113 -9.613 1.00 88.00 79 LYS A N 1
ATOM 578 C CA . LYS A 1 79 ? 5.262 -1.598 -8.397 1.00 88.00 79 LYS A CA 1
ATOM 579 C C . LYS A 1 79 ? 6.462 -0.717 -8.014 1.00 88.00 79 LYS A C 1
ATOM 581 O O . LYS A 1 79 ? 6.780 -0.595 -6.832 1.00 88.00 79 LYS A O 1
ATOM 586 N N . ALA A 1 80 ? 7.115 -0.090 -8.995 1.00 86.44 80 ALA A N 1
ATOM 587 C CA . ALA A 1 80 ? 8.205 0.864 -8.791 1.00 86.44 80 ALA A CA 1
ATOM 588 C C . ALA A 1 80 ? 7.751 2.281 -8.401 1.00 86.44 80 ALA A C 1
ATOM 590 O O . ALA A 1 80 ? 8.613 3.108 -8.107 1.00 86.44 80 ALA A O 1
ATOM 591 N N . GLY A 1 81 ? 6.442 2.551 -8.376 1.00 85.81 81 GLY A N 1
ATOM 592 C CA . GLY A 1 81 ? 5.869 3.830 -7.952 1.00 85.81 81 GLY A CA 1
ATOM 593 C C . GLY A 1 81 ? 5.490 4.786 -9.087 1.00 85.81 81 GLY A C 1
ATOM 594 O O . GLY A 1 81 ? 5.102 5.917 -8.806 1.00 85.81 81 GLY A O 1
ATOM 595 N N . ILE A 1 82 ? 5.567 4.364 -10.355 1.00 89.31 82 ILE A N 1
ATOM 596 C CA . ILE A 1 82 ? 5.064 5.147 -11.495 1.00 89.31 82 ILE A CA 1
ATOM 597 C C . ILE A 1 82 ? 3.541 4.999 -11.563 1.00 89.31 82 ILE A C 1
ATOM 599 O O . ILE A 1 82 ? 3.027 3.905 -11.795 1.00 89.31 82 ILE A O 1
ATOM 603 N N . ARG A 1 83 ? 2.796 6.097 -11.384 1.00 86.88 83 ARG A N 1
ATOM 604 C CA . ARG A 1 83 ? 1.322 6.051 -11.329 1.00 86.88 83 ARG A CA 1
ATOM 605 C C . ARG A 1 83 ? 0.652 6.232 -12.693 1.00 86.88 83 ARG A C 1
ATOM 607 O O . ARG A 1 83 ? -0.551 6.033 -12.797 1.00 86.88 83 ARG A O 1
ATOM 614 N N . GLY A 1 84 ? 1.394 6.599 -13.733 1.00 88.44 84 GLY A N 1
ATOM 615 C CA . GLY A 1 84 ? 0.859 6.788 -15.082 1.00 88.44 84 GLY A CA 1
ATOM 616 C C . GLY A 1 84 ? 1.850 7.488 -16.004 1.00 88.44 84 GLY A C 1
ATOM 617 O O . GLY A 1 84 ? 3.012 7.692 -15.642 1.00 88.44 84 GLY A O 1
ATOM 618 N N . ILE A 1 85 ? 1.379 7.895 -17.182 1.00 90.19 85 ILE A N 1
ATOM 619 C CA . ILE A 1 85 ? 2.196 8.560 -18.209 1.00 90.19 85 ILE A CA 1
ATOM 620 C C . ILE A 1 85 ? 2.867 9.819 -17.649 1.00 90.19 85 ILE A C 1
ATOM 622 O O . ILE A 1 85 ? 4.042 10.045 -17.913 1.00 90.19 85 ILE A O 1
ATOM 626 N N . LEU A 1 86 ? 2.158 10.616 -16.841 1.00 86.19 86 LEU A N 1
ATOM 627 C CA . LEU A 1 86 ? 2.699 11.860 -16.281 1.00 86.19 86 LEU A CA 1
ATOM 628 C C . LEU A 1 86 ? 3.959 11.609 -15.438 1.00 86.19 86 LEU A C 1
ATOM 630 O O . LEU A 1 86 ? 4.986 12.251 -15.644 1.00 86.19 86 LEU A O 1
ATOM 634 N N . ASP A 1 87 ? 3.909 10.631 -14.538 1.00 86.88 87 ASP A N 1
ATOM 635 C CA . ASP A 1 87 ? 5.070 10.262 -13.728 1.00 86.88 87 ASP A CA 1
ATOM 636 C C . ASP A 1 87 ? 6.189 9.682 -14.608 1.00 86.88 87 ASP A C 1
ATOM 638 O O . ASP A 1 87 ? 7.361 9.972 -14.391 1.00 86.88 87 ASP A O 1
ATOM 642 N N . LEU A 1 88 ? 5.850 8.925 -15.656 1.00 88.56 88 LEU A N 1
ATOM 643 C CA . LEU A 1 88 ? 6.841 8.409 -16.601 1.00 88.56 88 LEU A CA 1
ATOM 644 C C . LEU A 1 88 ? 7.549 9.538 -17.375 1.00 88.56 88 LEU A C 1
ATOM 646 O O . LEU A 1 88 ? 8.757 9.468 -17.585 1.00 88.56 88 LEU A O 1
ATOM 650 N N . THR A 1 89 ? 6.841 10.612 -17.744 1.00 86.25 89 THR A N 1
ATOM 651 C CA . THR A 1 89 ? 7.465 11.791 -18.379 1.00 86.25 89 THR A CA 1
ATOM 652 C C . THR A 1 89 ? 8.408 12.541 -17.451 1.00 86.25 89 THR A C 1
ATOM 654 O O . THR A 1 89 ? 9.397 13.104 -17.910 1.00 86.25 89 THR A O 1
ATOM 657 N N . ALA A 1 90 ? 8.124 12.532 -16.151 1.00 82.62 90 ALA A N 1
ATOM 658 C CA . ALA A 1 90 ? 8.932 13.212 -15.155 1.00 82.62 90 ALA A CA 1
ATOM 659 C C . ALA A 1 90 ? 10.015 12.306 -14.554 1.00 82.62 90 ALA A C 1
ATOM 661 O O . ALA A 1 90 ? 10.818 12.790 -13.778 1.00 82.62 90 ALA A O 1
ATOM 662 N N . CYS A 1 91 ? 10.072 11.008 -14.854 1.00 84.25 91 CYS A N 1
ATOM 663 C CA . CYS A 1 91 ? 10.994 10.097 -14.170 1.00 84.25 91 CYS A CA 1
ATOM 664 C C . CYS A 1 91 ? 12.473 10.333 -14.527 1.00 84.25 91 CYS A C 1
ATOM 666 O O . CYS A 1 91 ? 12.787 10.780 -15.633 1.00 84.25 91 CYS A O 1
ATOM 668 N N . ASN A 1 92 ? 13.386 9.969 -13.621 1.00 85.06 92 ASN A N 1
ATOM 669 C CA . ASN A 1 92 ? 14.806 9.809 -13.943 1.00 85.06 92 ASN A CA 1
ATOM 670 C C . ASN A 1 92 ? 15.079 8.350 -14.379 1.00 85.06 92 ASN A C 1
ATOM 672 O O . ASN A 1 92 ? 14.993 7.448 -13.537 1.00 85.06 92 ASN A O 1
ATOM 676 N N . PRO A 1 93 ? 15.427 8.076 -15.654 1.00 85.94 93 PRO A N 1
ATOM 677 C CA . PRO A 1 93 ? 15.551 6.704 -16.163 1.00 85.94 93 PRO A CA 1
ATOM 678 C C . PRO A 1 93 ? 16.610 5.854 -15.451 1.00 85.94 93 PRO A C 1
ATOM 680 O O . PRO A 1 93 ? 16.413 4.653 -15.266 1.00 85.94 93 PRO A O 1
ATOM 683 N N . ALA A 1 94 ? 17.714 6.461 -15.001 1.00 81.56 94 ALA A N 1
ATOM 684 C CA . ALA A 1 94 ? 18.772 5.747 -14.289 1.00 81.56 94 ALA A CA 1
ATOM 685 C C . ALA A 1 94 ? 18.326 5.323 -12.880 1.00 81.56 94 ALA A C 1
ATOM 687 O O . ALA A 1 94 ? 18.497 4.158 -12.508 1.00 81.56 94 ALA A O 1
ATOM 688 N N . LYS A 1 95 ? 17.705 6.236 -12.116 1.00 83.62 95 LYS A N 1
ATOM 689 C CA . LYS A 1 95 ? 17.146 5.928 -10.787 1.00 83.62 95 LYS A CA 1
ATOM 690 C C . LYS A 1 95 ? 16.004 4.909 -10.887 1.00 83.62 95 LYS A C 1
ATOM 692 O O . LYS A 1 95 ? 15.950 3.960 -10.103 1.00 83.62 95 LYS A O 1
ATOM 697 N N . LEU A 1 96 ? 15.132 5.051 -11.888 1.00 87.19 96 LEU A N 1
ATOM 698 C CA . LEU A 1 96 ? 14.045 4.107 -12.145 1.00 87.19 96 LEU A CA 1
ATOM 699 C C . LEU A 1 96 ? 14.583 2.702 -12.439 1.00 87.19 96 LEU A C 1
ATOM 701 O O . LEU A 1 96 ? 14.128 1.744 -11.820 1.00 87.19 96 LEU A O 1
ATOM 705 N N . LEU A 1 97 ? 15.596 2.564 -13.302 1.00 86.81 97 LEU A N 1
ATOM 706 C CA . LEU A 1 97 ? 16.193 1.259 -13.593 1.00 86.81 97 LEU A CA 1
ATOM 707 C C . LEU A 1 97 ? 16.771 0.589 -12.339 1.00 86.81 97 LEU A C 1
ATOM 709 O O . LEU A 1 97 ? 16.524 -0.595 -12.115 1.00 86.81 97 LEU A O 1
ATOM 713 N N . GLN A 1 98 ? 17.490 1.334 -11.492 1.00 84.50 98 GLN A N 1
ATOM 714 C CA . GLN A 1 98 ? 18.005 0.800 -10.224 1.00 84.50 98 GLN A CA 1
ATOM 715 C C . GLN A 1 98 ? 16.879 0.250 -9.341 1.00 84.50 98 GLN A C 1
ATOM 717 O O . GLN A 1 98 ? 17.013 -0.831 -8.763 1.00 84.50 98 GLN A O 1
ATOM 722 N N . ARG A 1 99 ? 15.744 0.955 -9.276 1.00 84.88 99 ARG A N 1
ATOM 723 C CA . ARG A 1 99 ? 14.574 0.510 -8.516 1.00 84.88 99 ARG A CA 1
ATOM 724 C C . ARG A 1 99 ? 13.927 -0.739 -9.118 1.00 84.88 99 ARG A C 1
ATOM 726 O O . ARG A 1 99 ? 13.589 -1.655 -8.370 1.00 84.88 99 ARG A O 1
ATOM 733 N N . LEU A 1 100 ? 13.783 -0.802 -10.443 1.00 87.25 100 LEU A N 1
ATOM 734 C CA . LEU A 1 100 ? 13.244 -1.977 -11.140 1.00 87.25 100 LEU A CA 1
ATOM 735 C C . LEU A 1 100 ? 14.119 -3.212 -10.898 1.00 87.25 100 LEU A C 1
ATOM 737 O O . LEU A 1 100 ? 13.591 -4.285 -10.621 1.00 87.25 100 LEU A O 1
ATOM 741 N N . VAL A 1 101 ? 15.447 -3.050 -10.922 1.00 86.19 101 VAL A N 1
ATOM 742 C CA . VAL A 1 101 ? 16.397 -4.122 -10.594 1.00 86.19 101 VAL A CA 1
ATOM 743 C C . VAL A 1 101 ? 16.172 -4.627 -9.169 1.00 86.19 101 VAL A C 1
ATOM 745 O O . VAL A 1 101 ? 16.044 -5.831 -8.984 1.00 86.19 101 VAL A O 1
ATOM 748 N N . GLN A 1 102 ? 16.071 -3.738 -8.174 1.00 84.19 102 GLN A N 1
ATOM 749 C CA . GLN A 1 102 ? 15.817 -4.132 -6.778 1.00 84.19 102 GLN A CA 1
ATOM 750 C C . GLN A 1 102 ? 14.507 -4.914 -6.617 1.00 84.19 102 GLN A C 1
ATOM 752 O O . GLN A 1 102 ? 14.465 -5.903 -5.894 1.00 84.19 102 GLN A O 1
ATOM 757 N N . LEU A 1 103 ? 13.438 -4.492 -7.298 1.00 83.38 103 LEU A N 1
ATOM 758 C CA . LEU A 1 103 ? 12.138 -5.164 -7.222 1.00 83.38 103 LEU A CA 1
ATOM 759 C C . LEU A 1 103 ? 12.134 -6.530 -7.919 1.00 83.38 103 LEU A C 1
ATOM 761 O O . LEU A 1 103 ? 11.444 -7.440 -7.469 1.00 83.38 103 LEU A O 1
ATOM 765 N N . ASN A 1 104 ? 12.920 -6.686 -8.984 1.00 83.06 104 ASN A N 1
ATOM 766 C CA . ASN A 1 104 ? 12.995 -7.920 -9.767 1.00 83.06 104 ASN A CA 1
ATOM 767 C C . ASN A 1 104 ? 14.030 -8.932 -9.226 1.00 83.06 104 ASN A C 1
ATOM 769 O O . ASN A 1 104 ? 14.185 -10.007 -9.798 1.00 83.06 104 ASN A O 1
ATOM 773 N N . GLN A 1 105 ? 14.754 -8.609 -8.143 1.00 80.00 105 GLN A N 1
ATOM 774 C CA . GLN A 1 105 ? 15.761 -9.494 -7.530 1.00 80.00 105 GLN A CA 1
ATOM 775 C C . GLN A 1 105 ? 15.152 -10.713 -6.825 1.00 80.00 105 GLN A C 1
ATOM 777 O O . GLN A 1 105 ? 15.774 -11.771 -6.805 1.00 80.00 105 GLN A O 1
ATOM 782 N N . ALA A 1 106 ? 13.962 -10.569 -6.234 1.00 63.31 106 ALA A N 1
ATOM 783 C CA . ALA A 1 106 ? 13.334 -11.626 -5.439 1.00 63.31 106 ALA A CA 1
ATOM 784 C C . ALA A 1 106 ? 12.610 -12.683 -6.295 1.00 63.31 106 ALA A C 1
ATOM 786 O O . ALA A 1 106 ? 12.570 -13.850 -5.916 1.00 63.31 106 ALA A O 1
ATOM 787 N N . ALA A 1 107 ? 12.059 -12.283 -7.446 1.00 61.94 107 ALA A N 1
ATOM 788 C CA . ALA A 1 107 ? 11.402 -13.164 -8.410 1.00 61.94 107 ALA A CA 1
ATOM 789 C C . ALA A 1 107 ? 11.452 -12.518 -9.812 1.00 61.94 107 ALA A C 1
ATOM 791 O O . ALA A 1 107 ? 10.676 -11.599 -10.080 1.00 61.94 107 ALA A O 1
ATOM 792 N N . PRO A 1 108 ? 12.371 -12.942 -10.701 1.00 69.06 108 PRO A N 1
ATOM 793 C CA . PRO A 1 108 ? 12.520 -12.358 -12.031 1.00 69.06 108 PRO A CA 1
ATOM 794 C C . PRO A 1 108 ? 11.443 -12.888 -12.986 1.00 69.06 108 PRO A C 1
ATOM 796 O O . PRO A 1 108 ? 11.702 -13.726 -13.845 1.00 69.06 108 PRO A O 1
ATOM 799 N N . GLU A 1 109 ? 10.214 -12.412 -12.813 1.00 67.44 109 GLU A N 1
ATOM 800 C CA . GLU A 1 109 ? 9.061 -12.792 -13.642 1.00 67.44 109 GLU A CA 1
ATOM 801 C C . GLU A 1 109 ? 8.946 -11.921 -14.903 1.00 67.44 109 GLU A C 1
ATOM 803 O O . GLU A 1 109 ? 8.401 -12.355 -15.919 1.00 67.44 109 GLU A O 1
ATOM 808 N N . THR A 1 110 ? 9.513 -10.710 -14.864 1.00 76.50 110 THR A N 1
ATOM 809 C CA . THR A 1 110 ? 9.417 -9.719 -15.942 1.00 76.50 110 THR A CA 1
ATOM 810 C C . THR A 1 110 ? 10.803 -9.388 -16.506 1.00 76.50 110 THR A C 1
ATOM 812 O O . THR A 1 110 ? 11.722 -9.087 -15.734 1.00 76.50 110 THR A O 1
ATOM 815 N N . PRO A 1 111 ? 10.989 -9.379 -17.842 1.00 81.62 111 PRO A N 1
ATOM 816 C CA . PRO A 1 111 ? 12.226 -8.902 -18.451 1.00 81.62 111 PRO A CA 1
ATOM 817 C C . PRO A 1 111 ? 12.444 -7.416 -18.137 1.00 81.62 111 PRO A C 1
ATOM 819 O O . PRO A 1 111 ? 11.570 -6.577 -18.370 1.00 81.62 111 PRO A O 1
ATOM 822 N N . LEU A 1 112 ? 13.623 -7.094 -17.600 1.00 86.00 112 LEU A N 1
ATOM 823 C CA . LEU A 1 112 ? 13.984 -5.724 -17.243 1.00 86.00 112 LEU A CA 1
ATOM 824 C C . LEU A 1 112 ? 14.170 -4.861 -18.502 1.00 86.00 112 LEU A C 1
ATOM 826 O O . LEU A 1 112 ? 14.833 -5.307 -19.441 1.00 86.00 112 LEU A O 1
ATOM 830 N N . PRO A 1 113 ? 13.641 -3.625 -18.520 1.00 87.81 113 PRO A N 1
ATOM 831 C CA . PRO A 1 113 ? 13.927 -2.679 -19.589 1.00 87.81 113 PRO A CA 1
ATOM 832 C C . PRO A 1 113 ? 15.371 -2.180 -19.521 1.00 87.81 113 PRO A C 1
ATOM 834 O O . PRO A 1 113 ? 15.996 -2.157 -18.458 1.00 87.81 113 PRO A O 1
ATOM 837 N N . THR A 1 114 ? 15.894 -1.719 -20.652 1.00 88.06 114 THR A N 1
ATOM 838 C CA . THR A 1 114 ? 17.154 -0.972 -20.693 1.00 88.06 114 THR A CA 1
ATOM 839 C C . THR A 1 114 ? 16.920 0.514 -20.414 1.00 88.06 114 THR A C 1
ATOM 841 O O . THR A 1 114 ? 15.801 1.017 -20.511 1.00 88.06 114 THR A O 1
ATOM 844 N N . VAL A 1 115 ? 17.991 1.262 -20.121 1.00 85.94 115 VAL A N 1
ATOM 845 C CA . VAL A 1 115 ? 17.912 2.733 -20.010 1.00 85.94 115 VAL A CA 1
ATOM 846 C C . VAL A 1 115 ? 17.370 3.354 -21.305 1.00 85.94 115 VAL A C 1
ATOM 848 O O . VAL A 1 115 ? 16.584 4.294 -21.250 1.00 85.94 115 VAL A O 1
ATOM 851 N N . ASN A 1 116 ? 17.723 2.793 -22.465 1.00 87.06 116 ASN A N 1
ATOM 852 C CA . ASN A 1 116 ? 17.240 3.271 -23.761 1.00 87.06 116 ASN A CA 1
ATOM 853 C C . ASN A 1 116 ? 15.735 3.037 -23.945 1.00 87.06 116 ASN A C 1
ATOM 855 O O . ASN A 1 116 ? 15.063 3.888 -24.526 1.00 87.06 116 ASN A O 1
ATOM 859 N N . ASP A 1 117 ? 15.202 1.922 -23.437 1.00 88.38 117 ASP A N 1
ATOM 860 C CA . ASP A 1 117 ? 13.759 1.656 -23.461 1.00 88.38 117 ASP A CA 1
ATOM 861 C C . ASP A 1 117 ? 13.014 2.673 -22.594 1.00 88.38 117 ASP A C 1
ATOM 863 O O . ASP A 1 117 ? 12.044 3.274 -23.050 1.00 88.38 117 ASP A O 1
ATOM 867 N N . LEU A 1 118 ? 13.523 2.949 -21.387 1.00 91.19 118 LEU A N 1
ATOM 868 C CA . LEU A 1 118 ? 12.954 3.954 -20.485 1.00 91.19 118 LEU A CA 1
ATOM 869 C C . LEU A 1 118 ? 12.982 5.364 -21.098 1.00 91.19 118 LEU A C 1
ATOM 871 O O . LEU A 1 118 ? 11.981 6.075 -21.051 1.00 91.19 118 LEU A O 1
ATOM 875 N N . GLU A 1 119 ? 14.093 5.757 -21.724 1.00 89.12 119 GLU A N 1
ATOM 876 C CA . GLU A 1 119 ? 14.225 7.026 -22.456 1.00 89.12 119 GLU A CA 1
ATOM 877 C C . GLU A 1 119 ? 13.251 7.118 -23.638 1.00 89.12 119 GLU A C 1
ATOM 879 O O . GLU A 1 119 ? 12.611 8.148 -23.868 1.00 89.12 119 GLU A O 1
ATOM 884 N N . ARG A 1 120 ? 13.099 6.026 -24.395 1.00 91.81 120 ARG A N 1
ATOM 885 C CA . ARG A 1 120 ? 12.146 5.949 -25.505 1.00 91.81 120 ARG A CA 1
ATOM 886 C C . ARG A 1 120 ? 10.711 6.092 -25.002 1.00 91.81 120 ARG A C 1
ATOM 888 O O . ARG A 1 120 ? 9.960 6.897 -25.552 1.00 91.81 120 ARG A O 1
ATOM 895 N N . TRP A 1 121 ? 10.334 5.354 -23.963 1.00 93.69 121 TRP A N 1
ATOM 896 C CA . TRP A 1 121 ? 8.999 5.428 -23.377 1.00 93.69 121 TRP A CA 1
ATOM 897 C C . TRP A 1 121 ? 8.715 6.803 -22.780 1.00 93.69 121 TRP A C 1
ATOM 899 O O . TRP A 1 121 ? 7.632 7.328 -23.014 1.00 93.69 121 TRP A O 1
ATOM 909 N N . LYS A 1 122 ? 9.688 7.435 -22.109 1.00 92.38 122 LYS A N 1
ATOM 910 C CA . LYS A 1 122 ? 9.596 8.823 -21.619 1.00 92.38 122 LYS A CA 1
ATOM 911 C C . LYS 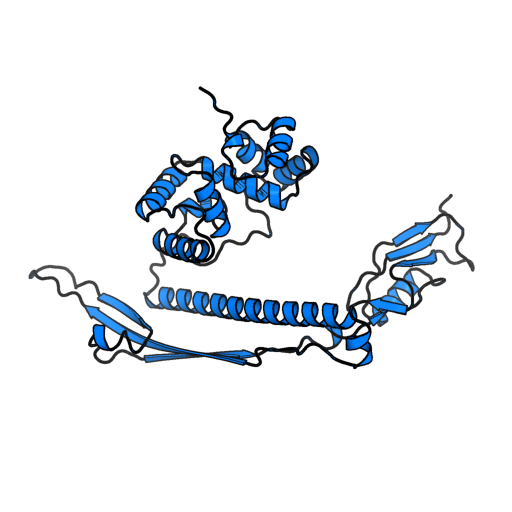A 1 122 ? 9.294 9.802 -22.760 1.00 92.38 122 LYS A C 1
ATOM 913 O O . LYS A 1 122 ? 8.400 10.637 -22.629 1.00 92.38 122 LYS A O 1
ATOM 918 N N . LYS A 1 123 ? 9.972 9.670 -23.907 1.00 90.00 123 LYS A N 1
ATOM 919 C CA . LYS A 1 123 ? 9.719 10.505 -25.099 1.00 90.00 123 LYS A CA 1
ATOM 920 C C . LYS A 1 123 ? 8.330 10.283 -25.693 1.00 90.00 123 LYS A C 1
ATOM 922 O O . LYS A 1 123 ? 7.653 11.255 -26.006 1.00 90.00 123 LYS A O 1
ATOM 927 N N . ILE A 1 124 ? 7.895 9.031 -25.832 1.00 88.31 124 ILE A N 1
ATOM 928 C CA . ILE A 1 124 ? 6.558 8.709 -26.354 1.00 88.31 124 ILE A CA 1
ATOM 929 C C . ILE A 1 124 ? 5.483 9.217 -25.386 1.00 88.31 124 ILE A C 1
ATOM 931 O O . ILE A 1 124 ? 4.553 9.900 -25.807 1.00 88.31 124 ILE A O 1
ATOM 935 N N . ALA A 1 125 ? 5.648 8.972 -24.087 1.00 90.19 125 ALA A N 1
ATOM 936 C CA . ALA A 1 125 ? 4.767 9.454 -23.030 1.00 90.19 125 ALA A CA 1
ATOM 937 C C . ALA A 1 125 ? 4.569 10.978 -23.087 1.00 90.19 125 ALA A C 1
ATOM 939 O O . ALA A 1 125 ? 3.445 11.450 -22.944 1.00 90.19 125 ALA A O 1
ATOM 940 N N . ALA A 1 126 ? 5.624 11.743 -23.389 1.00 88.25 126 ALA A N 1
ATOM 941 C CA . ALA A 1 126 ? 5.557 13.202 -23.503 1.00 88.25 126 ALA A CA 1
ATOM 942 C C . ALA A 1 126 ? 4.699 13.697 -24.683 1.00 88.25 126 ALA A C 1
ATOM 944 O O . ALA A 1 126 ? 4.260 14.844 -24.683 1.00 88.25 126 ALA A O 1
ATOM 945 N N . THR A 1 127 ? 4.435 12.844 -25.678 1.00 89.12 127 THR A N 1
ATOM 946 C CA . THR A 1 127 ? 3.540 13.166 -26.805 1.00 89.12 127 THR A CA 1
ATOM 947 C C . THR A 1 127 ? 2.067 12.872 -26.509 1.00 89.12 127 THR A C 1
ATOM 949 O O . THR A 1 127 ? 1.186 13.294 -27.259 1.00 89.12 127 THR A O 1
ATOM 952 N N . LEU A 1 128 ? 1.778 12.158 -25.418 1.00 86.00 128 LEU A N 1
ATOM 953 C CA . LEU A 1 128 ? 0.436 11.709 -25.065 1.00 86.00 128 LEU A CA 1
ATOM 954 C C . LEU A 1 128 ? -0.220 12.661 -24.061 1.00 86.00 128 LEU A C 1
ATOM 956 O O . LEU A 1 128 ? 0.395 13.129 -23.107 1.00 86.00 128 LEU A O 1
ATOM 960 N N . LYS A 1 129 ? -1.525 12.904 -24.231 1.00 84.19 129 LYS A N 1
ATOM 961 C CA . LYS A 1 129 ? -2.306 13.689 -23.267 1.00 84.19 129 LYS A CA 1
ATOM 962 C C . LYS A 1 129 ? -2.459 12.914 -21.943 1.00 84.19 129 LYS A C 1
ATOM 964 O O . LYS A 1 129 ? -2.941 11.772 -21.994 1.00 84.19 129 LYS A O 1
ATOM 969 N N . PRO A 1 130 ? -2.139 13.517 -20.780 1.00 83.06 130 PRO A N 1
ATOM 970 C CA . PRO A 1 130 ? -2.429 12.928 -19.475 1.00 83.06 130 PRO A CA 1
ATOM 971 C C . PRO A 1 130 ? -3.941 12.760 -19.283 1.00 83.06 130 PRO A C 1
ATOM 973 O O . PRO A 1 130 ? -4.699 13.699 -19.536 1.00 83.06 130 PRO A O 1
ATOM 976 N N . LEU A 1 131 ? -4.377 11.570 -18.863 1.00 81.50 131 LEU A N 1
ATOM 977 C CA . LEU A 1 131 ? -5.799 11.269 -18.636 1.00 81.50 131 LEU A CA 1
ATOM 978 C C . LEU A 1 131 ? -6.132 11.046 -17.159 1.00 81.50 131 LEU A C 1
ATOM 980 O O . LEU A 1 131 ? -7.209 11.435 -16.722 1.00 81.50 131 LEU A O 1
ATOM 984 N N . ILE A 1 132 ? -5.226 10.445 -16.387 1.00 83.88 132 ILE A N 1
ATOM 985 C CA . ILE A 1 132 ? -5.504 10.056 -15.001 1.00 83.88 132 ILE A CA 1
ATOM 986 C C . ILE A 1 132 ? -5.222 11.206 -14.031 1.00 83.88 132 ILE A C 1
ATOM 988 O O . ILE A 1 132 ? -4.141 11.794 -14.044 1.00 83.88 132 ILE A O 1
ATOM 992 N N . ALA A 1 133 ? -6.168 11.449 -13.123 1.00 79.00 133 ALA A N 1
ATOM 993 C CA . ALA A 1 133 ? -5.963 12.235 -11.912 1.00 79.00 133 ALA A CA 1
ATOM 994 C C . ALA A 1 133 ? -5.679 11.311 -10.706 1.00 79.00 133 ALA A C 1
ATOM 996 O O . ALA A 1 133 ? -6.428 10.343 -10.497 1.00 79.00 133 ALA A O 1
ATOM 997 N N . PRO A 1 134 ? -4.633 11.589 -9.902 1.00 75.44 134 PRO A N 1
ATOM 998 C CA . PRO A 1 134 ? -4.291 10.770 -8.744 1.00 75.44 134 PRO A CA 1
ATOM 999 C C . PRO A 1 134 ? -5.339 10.880 -7.629 1.00 75.44 134 PRO A C 1
ATOM 1001 O O . PRO A 1 134 ? -5.972 11.921 -7.450 1.00 75.44 134 PRO A O 1
ATOM 1004 N N . ASP A 1 135 ? -5.509 9.802 -6.860 1.00 75.19 135 ASP A N 1
ATOM 1005 C CA . ASP A 1 135 ? -6.332 9.815 -5.646 1.00 75.19 135 ASP A CA 1
ATOM 1006 C C . ASP A 1 135 ? -5.638 10.590 -4.511 1.00 75.19 135 ASP A C 1
ATOM 1008 O O . ASP A 1 135 ? -4.413 10.609 -4.413 1.00 75.19 135 ASP A O 1
ATOM 1012 N N . ALA A 1 136 ? -6.418 11.199 -3.609 1.00 58.88 136 ALA A N 1
ATOM 1013 C CA . ALA A 1 136 ? -5.907 12.067 -2.536 1.00 58.88 136 ALA A CA 1
ATOM 1014 C C . ALA A 1 136 ? -4.920 11.383 -1.560 1.00 58.88 136 ALA A C 1
ATOM 1016 O O . ALA A 1 136 ? -4.177 12.071 -0.865 1.00 58.88 136 ALA A O 1
ATOM 1017 N N . GLY A 1 137 ? -4.908 10.046 -1.503 1.00 60.00 137 GLY A N 1
ATOM 1018 C CA . GLY A 1 137 ? -3.968 9.252 -0.702 1.00 60.00 137 GLY A CA 1
ATOM 1019 C C . GLY A 1 137 ? -2.777 8.679 -1.480 1.00 60.00 137 GLY A C 1
ATOM 1020 O O . GLY A 1 137 ? -1.924 8.033 -0.879 1.00 60.00 137 GLY A O 1
ATOM 1021 N N . ASP A 1 138 ? -2.705 8.883 -2.799 1.00 67.38 138 ASP A N 1
ATOM 1022 C CA . ASP A 1 138 ? -1.688 8.284 -3.669 1.00 67.38 138 ASP A CA 1
ATOM 1023 C C . ASP A 1 138 ? -0.472 9.211 -3.819 1.00 67.38 138 ASP A C 1
ATOM 1025 O O . ASP A 1 138 ? -0.367 10.013 -4.756 1.00 67.38 138 ASP A O 1
ATOM 1029 N N . GLN A 1 139 ? 0.441 9.135 -2.850 1.00 62.59 139 GLN A N 1
ATOM 1030 C CA . GLN A 1 139 ? 1.644 9.966 -2.817 1.00 62.59 139 GLN A CA 1
ATOM 1031 C C . GLN A 1 139 ? 2.674 9.517 -3.863 1.00 62.59 139 GLN A C 1
ATOM 1033 O O . GLN A 1 139 ? 2.935 8.327 -4.030 1.00 62.59 139 GLN A O 1
ATOM 1038 N N . GLN A 1 140 ? 3.287 10.484 -4.555 1.00 63.09 140 GLN A N 1
ATOM 1039 C CA . GLN A 1 140 ? 4.418 10.219 -5.450 1.00 63.09 140 GLN A CA 1
ATOM 1040 C C . GLN A 1 140 ? 5.568 9.594 -4.675 1.00 63.09 140 GLN A C 1
ATOM 1042 O O . GLN A 1 140 ? 5.869 10.011 -3.555 1.00 63.09 140 GLN A O 1
ATOM 1047 N N . GLN A 1 141 ? 6.249 8.635 -5.296 1.00 62.41 141 GLN A N 1
ATOM 1048 C CA . GLN A 1 141 ? 7.473 8.105 -4.726 1.00 62.41 141 GLN A CA 1
ATOM 1049 C C . GLN A 1 141 ? 8.569 9.191 -4.772 1.00 62.41 141 GLN A C 1
ATOM 1051 O O . GLN A 1 141 ? 8.919 9.641 -5.869 1.00 62.41 141 GLN A O 1
ATOM 1056 N N . PRO A 1 142 ? 9.106 9.637 -3.617 1.00 57.47 142 PRO A N 1
ATOM 1057 C CA . PRO A 1 142 ? 10.139 10.673 -3.579 1.00 57.47 142 PRO A CA 1
ATOM 1058 C C . PRO A 1 142 ? 11.398 10.229 -4.335 1.00 57.47 142 PRO A C 1
ATOM 1060 O O . PRO A 1 142 ? 11.720 9.043 -4.331 1.00 57.47 142 PRO A O 1
ATOM 1063 N N . GLY A 1 143 ? 12.087 11.164 -4.996 1.00 62.75 143 GLY A N 1
ATOM 1064 C CA . GLY A 1 143 ? 13.381 10.921 -5.657 1.00 62.75 143 GLY A CA 1
ATOM 1065 C C . GLY A 1 143 ? 13.326 10.201 -7.013 1.00 62.75 143 GLY A C 1
ATOM 1066 O O . GLY A 1 143 ? 14.317 10.206 -7.745 1.00 62.75 143 GLY A O 1
ATOM 1067 N N . LEU A 1 144 ? 12.177 9.624 -7.389 1.00 68.69 144 LEU A N 1
ATOM 1068 C CA . LEU A 1 144 ? 11.990 8.917 -8.665 1.00 68.69 144 LEU A CA 1
ATOM 1069 C C . LEU A 1 144 ? 11.699 9.869 -9.843 1.00 68.69 144 LEU A C 1
ATOM 1071 O O . LEU A 1 144 ? 11.984 9.540 -10.998 1.00 68.69 144 LEU A O 1
ATOM 1075 N N . LEU A 1 145 ? 11.131 11.042 -9.547 1.00 72.88 145 LEU A N 1
ATOM 1076 C CA . LEU A 1 145 ? 10.743 12.062 -10.517 1.00 72.88 145 LEU A CA 1
ATOM 1077 C C . LEU A 1 145 ? 11.701 13.256 -10.472 1.00 72.88 145 LEU A C 1
ATOM 1079 O O . LEU A 1 145 ? 11.988 13.799 -9.409 1.00 72.88 145 LEU A O 1
ATOM 1083 N N . GLU A 1 146 ? 12.131 13.697 -11.644 1.00 60.97 146 GLU A N 1
ATOM 1084 C CA . GLU A 1 146 ? 12.718 14.998 -11.934 1.00 60.97 146 GLU A CA 1
ATOM 1085 C C . GLU A 1 146 ? 11.610 16.050 -11.799 1.00 60.97 146 GLU A C 1
ATOM 1087 O O . GLU A 1 146 ? 11.038 16.533 -12.776 1.00 60.97 146 GLU A O 1
ATOM 1092 N N . THR A 1 147 ? 11.220 16.371 -10.564 1.00 45.62 147 THR A N 1
ATOM 1093 C CA . THR A 1 147 ? 10.379 17.545 -10.315 1.00 45.62 147 THR A CA 1
ATOM 1094 C C . THR A 1 147 ? 11.072 18.746 -10.946 1.00 45.62 147 THR A C 1
ATOM 1096 O O . THR A 1 147 ? 12.242 18.974 -10.658 1.00 45.62 147 THR A O 1
ATOM 1099 N N . GLY A 1 148 ? 10.364 19.470 -11.821 1.00 39.31 148 GLY A N 1
ATOM 1100 C CA . GLY A 1 148 ? 10.861 20.538 -12.700 1.00 39.31 148 GLY A CA 1
ATOM 1101 C C . GLY A 1 148 ? 11.401 21.796 -12.013 1.00 39.31 148 GLY A C 1
ATOM 1102 O O . GLY A 1 148 ? 11.181 22.906 -12.485 1.00 39.31 148 GLY A O 1
ATOM 1103 N N . GLN A 1 149 ? 12.130 21.640 -10.920 1.00 30.89 149 GLN A N 1
ATOM 1104 C CA . GLN A 1 149 ? 13.239 22.506 -10.605 1.00 30.89 149 GLN A CA 1
ATOM 1105 C C . GLN A 1 149 ? 14.491 21.763 -11.062 1.00 30.89 149 GLN A C 1
ATOM 1107 O O . GLN A 1 149 ? 15.072 20.971 -10.328 1.00 30.89 149 GLN A O 1
ATOM 1112 N N . SER A 1 150 ? 14.956 22.086 -12.270 1.00 34.47 150 SER A N 1
ATOM 1113 C CA . SER A 1 150 ? 16.387 22.331 -12.390 1.00 34.47 150 SER A CA 1
ATOM 1114 C C . SER A 1 150 ? 16.674 23.414 -11.363 1.00 34.47 150 SER A C 1
ATOM 1116 O O . SER A 1 150 ? 16.512 24.604 -11.635 1.00 34.47 150 SER A O 1
ATOM 1118 N N . THR A 1 151 ? 16.992 23.015 -10.136 1.00 32.28 151 THR A N 1
ATOM 1119 C CA . THR A 1 151 ? 17.706 23.914 -9.271 1.00 32.28 151 THR A CA 1
ATOM 1120 C C . THR A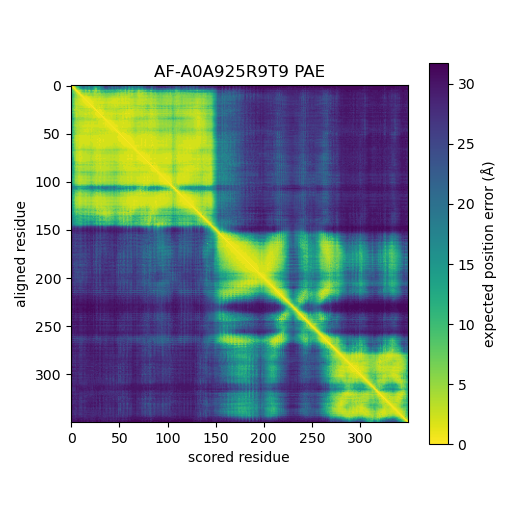 1 151 ? 18.972 24.202 -10.069 1.00 32.28 151 THR A C 1
ATOM 1122 O O . THR A 1 151 ? 19.857 23.372 -10.238 1.00 32.28 151 THR A O 1
ATOM 1125 N N . SER A 1 152 ? 19.106 25.439 -10.529 1.00 38.25 152 SER A N 1
ATOM 1126 C CA . SER A 1 152 ? 20.397 26.115 -10.473 1.00 38.25 152 SER A CA 1
ATOM 1127 C C . SER A 1 152 ? 20.823 26.245 -8.998 1.00 38.25 152 SER A C 1
ATOM 1129 O O . SER A 1 152 ? 21.135 27.334 -8.523 1.00 38.25 152 SER A O 1
ATOM 1131 N N . GLY A 1 153 ? 20.697 25.159 -8.237 1.00 39.69 153 GLY A N 1
ATOM 1132 C CA . GLY A 1 153 ? 21.093 25.032 -6.861 1.00 39.69 153 GLY A CA 1
ATOM 1133 C C . GLY A 1 153 ? 22.577 24.797 -6.899 1.00 39.69 153 GLY A C 1
ATOM 1134 O O . GLY A 1 153 ? 23.116 24.179 -7.821 1.00 39.69 153 GLY A O 1
ATOM 1135 N N . SER A 1 154 ? 23.262 25.337 -5.908 1.00 46.50 154 SER A N 1
ATOM 1136 C CA . SER A 1 154 ? 24.648 24.958 -5.721 1.00 46.50 154 SER A CA 1
ATOM 1137 C C . SER A 1 154 ? 24.702 23.425 -5.639 1.00 46.50 154 SER A C 1
ATOM 1139 O O . SER A 1 154 ? 23.786 22.838 -5.069 1.00 46.50 154 SER A O 1
ATOM 1141 N N . PRO A 1 155 ? 25.764 22.754 -6.109 1.00 53.34 155 PRO A N 1
ATOM 1142 C CA . PRO A 1 155 ? 25.976 21.325 -5.855 1.00 53.34 155 PRO A CA 1
ATOM 1143 C C . PRO A 1 155 ? 25.752 20.926 -4.384 1.00 53.34 155 PRO A C 1
ATOM 1145 O O . PRO A 1 155 ? 25.406 19.790 -4.095 1.00 53.34 155 PRO A O 1
ATOM 1148 N N . ARG A 1 156 ? 25.881 21.883 -3.450 1.00 52.31 156 ARG A N 1
ATOM 1149 C CA . ARG A 1 156 ? 25.479 21.759 -2.041 1.00 52.31 156 ARG A CA 1
ATOM 1150 C C . ARG A 1 156 ? 23.998 21.406 -1.841 1.00 52.31 156 ARG A C 1
ATOM 1152 O O . ARG A 1 156 ? 23.716 20.527 -1.038 1.00 52.31 156 ARG A O 1
ATOM 1159 N N . ASP A 1 157 ? 23.078 22.054 -2.547 1.00 50.06 157 ASP A N 1
ATOM 1160 C CA . ASP A 1 157 ? 21.629 21.875 -2.382 1.00 50.06 157 ASP A CA 1
ATOM 1161 C C . ASP A 1 157 ? 21.172 20.482 -2.846 1.00 50.06 157 ASP A C 1
ATOM 1163 O O . ASP A 1 157 ? 20.331 19.859 -2.199 1.00 50.06 157 ASP A O 1
ATOM 1167 N N . GLU A 1 158 ? 21.783 19.954 -3.911 1.00 55.47 158 GLU A N 1
ATOM 1168 C CA . GLU A 1 158 ? 21.547 18.587 -4.400 1.00 55.47 158 GLU A CA 1
ATOM 1169 C C . GLU A 1 158 ? 22.007 17.537 -3.376 1.00 55.47 158 GLU A C 1
ATOM 1171 O O . GLU A 1 158 ? 21.266 16.608 -3.059 1.00 55.47 158 GLU A O 1
ATOM 1176 N N . ILE A 1 159 ? 23.185 17.735 -2.772 1.00 59.47 159 ILE A N 1
ATOM 1177 C CA . ILE A 1 159 ? 23.708 16.853 -1.717 1.00 59.47 159 ILE A CA 1
ATOM 1178 C C . ILE A 1 159 ? 22.767 16.836 -0.505 1.00 59.47 159 ILE A C 1
ATOM 1180 O O . ILE A 1 159 ? 22.498 15.773 0.051 1.00 59.47 159 ILE A O 1
ATOM 1184 N N . PHE A 1 160 ? 22.244 17.994 -0.089 1.00 57.78 160 PHE A N 1
ATOM 1185 C CA . PHE A 1 160 ? 21.299 18.054 1.028 1.00 57.78 160 PHE A CA 1
ATOM 1186 C C . PHE A 1 160 ? 19.990 17.320 0.720 1.00 57.78 160 PHE A C 1
ATOM 1188 O O . PHE A 1 160 ? 19.473 16.621 1.595 1.00 57.78 160 PHE A O 1
ATOM 1195 N N . ALA A 1 161 ? 19.472 17.429 -0.506 1.00 59.66 161 ALA A N 1
ATOM 1196 C CA . ALA A 1 161 ? 18.278 16.700 -0.926 1.00 59.66 161 ALA A CA 1
ATOM 1197 C C . ALA A 1 161 ? 18.494 15.175 -0.892 1.00 59.66 161 ALA A C 1
ATOM 1199 O O . ALA A 1 161 ? 17.684 14.455 -0.302 1.00 59.66 161 ALA A O 1
ATOM 1200 N N . ASP A 1 162 ? 19.622 14.695 -1.423 1.00 63.66 162 ASP A N 1
ATOM 1201 C CA . ASP A 1 162 ? 19.984 13.272 -1.408 1.00 63.66 162 ASP A CA 1
ATOM 1202 C C . ASP A 1 162 ? 20.179 12.741 0.028 1.00 63.66 162 ASP A C 1
ATOM 1204 O O . ASP A 1 162 ? 19.795 11.612 0.348 1.00 63.66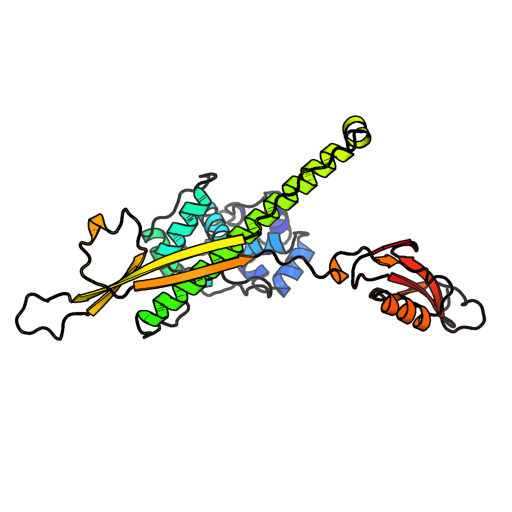 162 ASP A O 1
ATOM 1208 N N . MET A 1 163 ? 20.726 13.558 0.936 1.00 65.94 163 MET A N 1
ATOM 1209 C CA . MET A 1 163 ? 20.851 13.198 2.353 1.00 65.94 163 MET A CA 1
ATOM 1210 C C . MET A 1 163 ? 19.488 13.062 3.035 1.00 65.94 163 MET A C 1
ATOM 1212 O O . MET A 1 163 ? 19.272 12.100 3.772 1.00 65.94 163 MET A O 1
ATOM 1216 N N . VAL A 1 164 ? 18.555 13.987 2.790 1.00 65.25 164 VAL A N 1
ATOM 1217 C CA . VAL A 1 164 ? 17.182 13.888 3.314 1.00 65.25 164 VAL A CA 1
ATOM 1218 C C . VAL A 1 164 ? 16.507 12.615 2.801 1.00 65.25 164 VAL A C 1
ATOM 1220 O O . VAL A 1 164 ? 15.891 11.888 3.584 1.00 65.25 164 VAL A O 1
ATOM 1223 N N . GLU A 1 165 ? 16.676 12.298 1.516 1.00 63.56 165 GLU A N 1
ATOM 1224 C CA . GLU A 1 165 ? 16.134 11.080 0.909 1.00 63.56 165 GLU A CA 1
ATOM 1225 C C . GLU A 1 165 ? 16.698 9.813 1.573 1.00 63.56 165 GLU A C 1
ATOM 1227 O O . GLU A 1 165 ? 15.945 8.905 1.940 1.00 63.56 165 GLU A O 1
ATOM 1232 N N . MET A 1 166 ? 18.012 9.768 1.804 1.00 72.50 166 MET A N 1
ATOM 1233 C CA . MET A 1 166 ? 18.663 8.659 2.501 1.00 72.50 166 MET A CA 1
ATOM 1234 C C . MET A 1 166 ? 18.098 8.463 3.914 1.00 72.50 166 MET A C 1
ATOM 1236 O O . MET A 1 166 ? 17.811 7.330 4.303 1.00 72.50 166 MET A O 1
ATOM 1240 N N . VAL A 1 167 ? 17.897 9.544 4.676 1.00 73.50 167 VAL A N 1
ATOM 1241 C CA . VAL A 1 167 ? 17.342 9.476 6.039 1.00 73.50 167 VAL A CA 1
ATOM 1242 C C . VAL A 1 167 ? 15.903 8.964 6.034 1.00 73.50 167 VAL A C 1
ATOM 1244 O O . VAL A 1 167 ? 15.558 8.113 6.855 1.00 73.50 167 VAL A O 1
ATOM 1247 N N . ILE A 1 168 ? 15.074 9.419 5.088 1.00 71.62 168 ILE A N 1
ATOM 1248 C CA . ILE A 1 168 ? 13.694 8.934 4.923 1.00 71.62 168 ILE A CA 1
ATOM 1249 C C . ILE A 1 168 ? 13.683 7.434 4.611 1.00 71.62 168 ILE A C 1
ATOM 1251 O O . ILE A 1 168 ? 12.926 6.677 5.224 1.00 71.62 168 ILE A O 1
ATOM 1255 N N . ASN A 1 169 ? 14.528 6.990 3.679 1.00 76.12 169 ASN A N 1
ATOM 1256 C CA . ASN A 1 169 ? 14.608 5.585 3.285 1.00 76.12 169 ASN A CA 1
ATOM 1257 C C . ASN A 1 169 ? 15.124 4.699 4.425 1.00 76.12 169 ASN A C 1
ATOM 1259 O O . ASN A 1 169 ? 14.572 3.622 4.655 1.00 76.12 169 ASN A O 1
ATOM 1263 N N . LEU A 1 170 ? 16.121 5.169 5.180 1.00 80.94 170 LEU A N 1
ATOM 1264 C CA . LEU A 1 170 ? 16.626 4.478 6.364 1.00 80.94 170 LEU A CA 1
ATOM 1265 C C . LEU A 1 170 ? 15.537 4.340 7.437 1.00 80.94 170 LEU A C 1
ATOM 1267 O O . LEU A 1 170 ? 15.305 3.240 7.935 1.00 80.94 170 LEU A O 1
ATOM 1271 N N . GLY A 1 171 ? 14.817 5.426 7.739 1.00 79.75 171 GLY A N 1
ATOM 1272 C CA . GLY A 1 171 ? 13.704 5.404 8.690 1.00 79.75 171 GLY A CA 1
ATOM 1273 C C . GLY A 1 171 ? 12.591 4.438 8.271 1.00 79.75 171 GLY A C 1
ATOM 1274 O O . GLY A 1 171 ? 12.097 3.665 9.092 1.00 79.75 171 GLY A O 1
ATOM 1275 N N . ARG A 1 172 ? 12.241 4.412 6.978 1.00 81.12 172 ARG A N 1
ATOM 1276 C CA . ARG A 1 172 ? 11.258 3.466 6.431 1.00 81.12 172 ARG A CA 1
ATOM 1277 C C . ARG A 1 172 ? 11.722 2.015 6.561 1.00 81.12 172 ARG A C 1
ATOM 1279 O O . ARG A 1 172 ? 10.929 1.178 6.976 1.00 81.12 172 ARG A O 1
ATOM 1286 N N . GLY A 1 173 ? 12.986 1.730 6.245 1.00 80.31 173 GLY A N 1
ATOM 1287 C CA . GLY A 1 173 ? 13.555 0.387 6.367 1.00 80.31 173 GLY A CA 1
ATOM 1288 C C . GLY A 1 173 ? 13.533 -0.132 7.807 1.00 80.31 173 GLY A C 1
ATOM 1289 O O . GLY A 1 173 ? 13.105 -1.259 8.041 1.00 80.31 173 GLY A O 1
ATOM 1290 N N . ILE A 1 174 ? 13.910 0.705 8.782 1.00 85.12 174 ILE A N 1
ATOM 1291 C CA . ILE A 1 174 ? 13.847 0.353 10.212 1.00 85.12 174 ILE A CA 1
ATOM 1292 C C . ILE A 1 174 ? 12.399 0.087 10.640 1.00 85.12 174 ILE A C 1
ATOM 1294 O O . ILE A 1 174 ? 12.130 -0.905 11.314 1.00 85.12 174 ILE A O 1
ATOM 1298 N N . SER A 1 175 ? 11.457 0.936 10.219 1.00 81.06 175 SER A N 1
ATOM 1299 C CA . SER A 1 175 ? 10.036 0.759 10.536 1.00 81.06 175 SER A CA 1
ATOM 1300 C C . SER A 1 175 ? 9.464 -0.537 9.962 1.00 81.06 175 SER A C 1
ATOM 1302 O O . SER A 1 175 ? 8.704 -1.212 10.649 1.00 81.06 175 SER A O 1
ATOM 1304 N N . GLN A 1 176 ? 9.809 -0.881 8.718 1.00 80.50 176 GLN A N 1
ATOM 1305 C CA . GLN A 1 176 ? 9.376 -2.129 8.085 1.00 80.50 176 GLN A CA 1
ATOM 1306 C C . GLN A 1 176 ? 9.954 -3.343 8.814 1.00 80.50 176 GLN A C 1
ATOM 1308 O O . GLN A 1 176 ? 9.209 -4.261 9.140 1.00 80.50 176 GLN A O 1
ATOM 1313 N N . ALA A 1 177 ? 11.247 -3.310 9.150 1.00 83.19 177 ALA A N 1
ATOM 1314 C CA . ALA A 1 177 ? 11.883 -4.375 9.916 1.00 83.19 177 ALA A CA 1
ATOM 1315 C C . ALA A 1 177 ? 11.213 -4.567 11.286 1.00 83.19 177 ALA A C 1
ATOM 1317 O O . ALA A 1 177 ? 10.890 -5.692 11.656 1.00 83.19 177 ALA A O 1
ATOM 1318 N N . GLN A 1 178 ? 10.941 -3.478 12.016 1.00 85.69 178 GLN A N 1
ATOM 1319 C CA . GLN A 1 178 ? 10.248 -3.562 13.303 1.00 85.69 178 GLN A CA 1
ATOM 1320 C C . GLN A 1 178 ? 8.835 -4.142 13.148 1.00 85.69 178 GLN A C 1
ATOM 1322 O O . GLN A 1 178 ? 8.460 -5.035 13.903 1.00 85.69 178 GLN A O 1
ATOM 1327 N N . GLN A 1 179 ? 8.076 -3.696 12.141 1.00 84.25 179 GLN A N 1
ATOM 1328 C CA . GLN A 1 179 ? 6.739 -4.225 11.869 1.00 84.25 179 GLN A CA 1
ATOM 1329 C C . GLN A 1 179 ? 6.772 -5.732 11.585 1.00 84.25 179 GLN A C 1
ATOM 1331 O O . GLN A 1 179 ? 5.950 -6.480 12.113 1.00 84.25 179 GLN A O 1
ATOM 1336 N N . GLU A 1 180 ? 7.718 -6.194 10.770 1.00 86.56 180 GLU A N 1
ATOM 1337 C CA . GLU A 1 180 ? 7.869 -7.618 10.473 1.00 86.56 180 GLU A CA 1
ATOM 1338 C C . GLU A 1 180 ? 8.203 -8.424 11.736 1.00 86.56 180 GLU A C 1
ATOM 1340 O O . GLU A 1 180 ? 7.616 -9.485 11.955 1.00 86.56 180 GLU A O 1
ATOM 1345 N N . MET A 1 181 ? 9.088 -7.917 12.601 1.00 86.69 181 MET A N 1
ATOM 1346 C CA . MET A 1 181 ? 9.417 -8.561 13.880 1.00 86.69 181 MET A CA 1
ATOM 1347 C C . MET A 1 181 ? 8.191 -8.663 14.799 1.00 86.69 181 MET A C 1
ATOM 1349 O O . MET A 1 181 ? 7.936 -9.733 15.362 1.00 86.69 181 MET A O 1
ATOM 1353 N N . ASP A 1 182 ? 7.399 -7.594 14.899 1.00 87.75 182 ASP A N 1
ATOM 1354 C CA . ASP A 1 182 ? 6.170 -7.562 15.696 1.00 87.75 182 ASP A CA 1
ATOM 1355 C C . ASP A 1 182 ? 5.132 -8.556 15.153 1.00 87.75 182 ASP A C 1
ATOM 1357 O O . ASP A 1 182 ? 4.548 -9.347 15.901 1.00 87.75 182 ASP A O 1
ATOM 1361 N N . GLU A 1 183 ? 4.927 -8.579 13.833 1.00 86.50 183 GLU A N 1
ATOM 1362 C CA . GLU A 1 183 ? 4.023 -9.528 13.186 1.00 86.50 183 GLU A CA 1
ATOM 1363 C C . GLU A 1 183 ? 4.443 -10.980 13.432 1.00 86.50 183 GLU A C 1
ATOM 1365 O O . GLU A 1 183 ? 3.585 -11.830 13.689 1.00 86.50 183 GLU A O 1
ATOM 1370 N N . GLN A 1 184 ? 5.743 -11.282 13.388 1.00 88.38 184 GLN A N 1
ATOM 1371 C CA . GLN A 1 184 ? 6.256 -12.624 13.674 1.00 88.38 184 GLN A CA 1
ATOM 1372 C C . GLN A 1 184 ? 6.055 -13.022 15.140 1.00 88.38 184 GLN A C 1
ATOM 1374 O O . GLN A 1 184 ? 5.622 -14.149 15.413 1.00 88.38 184 GLN A O 1
ATOM 1379 N N . ALA A 1 185 ? 6.292 -12.109 16.086 1.00 87.00 185 ALA A N 1
ATOM 1380 C CA . ALA A 1 185 ? 6.033 -12.353 17.504 1.00 87.00 185 ALA A CA 1
ATOM 1381 C C . ALA A 1 185 ? 4.541 -12.641 17.753 1.00 87.00 185 ALA A C 1
ATOM 1383 O O . ALA A 1 185 ? 4.192 -13.630 18.403 1.00 87.00 185 ALA A O 1
ATOM 1384 N N . ILE A 1 186 ? 3.644 -11.852 17.149 1.00 86.44 186 ILE A N 1
ATOM 1385 C CA . ILE A 1 186 ? 2.189 -12.049 17.237 1.00 86.44 186 ILE A CA 1
ATOM 1386 C C . ILE A 1 186 ? 1.770 -13.391 16.628 1.00 86.44 186 ILE A C 1
ATOM 1388 O O . ILE A 1 186 ? 0.980 -14.123 17.231 1.00 86.44 186 ILE A O 1
ATOM 1392 N N . ARG A 1 187 ? 2.277 -13.735 15.437 1.00 89.00 187 ARG A N 1
ATOM 1393 C CA . ARG A 1 187 ? 1.995 -15.028 14.788 1.00 89.00 187 ARG A CA 1
ATOM 1394 C C . ARG A 1 187 ? 2.425 -16.188 15.681 1.00 89.00 187 ARG A C 1
ATOM 1396 O O . ARG A 1 187 ? 1.642 -17.110 15.897 1.00 89.00 187 ARG A O 1
ATOM 1403 N N . THR A 1 188 ? 3.619 -16.100 16.258 1.00 86.88 188 THR A N 1
ATOM 1404 C CA . THR A 1 188 ? 4.147 -17.109 17.182 1.00 86.88 188 THR A CA 1
ATOM 1405 C C . THR A 1 188 ? 3.274 -17.232 18.430 1.00 86.88 188 THR A C 1
ATOM 1407 O O . THR A 1 188 ? 2.897 -18.340 18.805 1.00 86.88 188 THR A O 1
ATOM 1410 N N . GLN A 1 189 ? 2.855 -16.113 19.031 1.00 87.00 189 GLN A N 1
ATOM 1411 C CA . GLN A 1 189 ? 1.978 -16.140 20.205 1.00 87.00 189 GLN A CA 1
ATOM 1412 C C . GLN A 1 189 ? 0.624 -16.788 19.895 1.00 87.00 189 GLN A C 1
ATOM 1414 O O . GLN A 1 189 ? 0.093 -17.537 20.713 1.00 87.00 189 GLN A O 1
ATOM 1419 N N . LYS A 1 190 ? 0.063 -16.541 18.705 1.00 85.25 190 LYS A N 1
ATOM 1420 C CA . LYS A 1 190 ? -1.183 -17.188 18.268 1.00 85.25 190 LYS A CA 1
ATOM 1421 C C . LYS A 1 190 ? -1.026 -18.704 18.150 1.00 85.25 190 LYS A C 1
ATOM 1423 O O . LYS A 1 190 ? -1.908 -19.425 18.607 1.00 85.25 190 LYS A O 1
ATOM 1428 N N . LEU A 1 191 ? 0.089 -19.180 17.590 1.00 90.44 191 LEU A N 1
ATOM 1429 C CA . LEU A 1 191 ? 0.393 -20.613 17.505 1.00 90.44 191 LEU A CA 1
ATOM 1430 C C . LEU A 1 191 ? 0.540 -21.244 18.897 1.00 90.44 191 LEU A C 1
ATOM 1432 O O . LEU A 1 191 ? -0.026 -22.305 19.145 1.00 90.44 191 LEU A O 1
ATOM 1436 N N . ILE A 1 192 ? 1.220 -20.560 19.823 1.00 84.12 192 ILE A N 1
ATOM 1437 C CA . ILE A 1 192 ? 1.355 -21.006 21.218 1.00 84.12 192 ILE A CA 1
ATOM 1438 C C . ILE A 1 192 ? -0.013 -21.097 21.905 1.00 84.12 192 ILE A C 1
ATOM 1440 O O . ILE A 1 192 ? -0.320 -22.098 22.545 1.00 84.12 192 ILE A O 1
ATOM 1444 N N . ASN A 1 193 ? -0.862 -20.080 21.744 1.00 83.00 193 ASN A N 1
ATOM 1445 C CA . ASN A 1 193 ? -2.190 -20.051 22.362 1.00 83.00 193 ASN A CA 1
ATOM 1446 C C . ASN A 1 193 ? -3.139 -21.123 21.799 1.00 83.00 193 ASN A C 1
ATOM 1448 O O . ASN A 1 193 ? -4.067 -21.541 22.504 1.00 83.00 193 ASN A O 1
ATOM 1452 N N . ALA A 1 194 ? -2.923 -21.538 20.546 1.00 87.62 194 ALA A N 1
ATOM 1453 C CA . ALA A 1 194 ? -3.704 -22.569 19.873 1.00 87.62 194 ALA A CA 1
ATOM 1454 C C . ALA A 1 194 ? -3.403 -23.984 20.395 1.00 87.62 194 ALA A C 1
ATOM 1456 O O . ALA A 1 194 ? -4.309 -24.815 20.395 1.00 87.62 194 ALA A O 1
ATOM 1457 N N . ASP A 1 195 ? -2.184 -24.257 20.878 1.00 92.50 195 ASP A N 1
ATOM 1458 C CA . ASP A 1 195 ? -1.832 -25.534 21.509 1.00 92.50 195 ASP A CA 1
ATOM 1459 C C . ASP A 1 195 ? -2.095 -25.481 23.031 1.00 92.50 195 ASP A C 1
ATOM 1461 O O . ASP A 1 195 ? -1.391 -24.776 23.764 1.00 92.50 195 ASP A O 1
ATOM 1465 N N . PRO A 1 196 ? -3.069 -26.252 23.561 1.00 88.88 196 PRO A N 1
ATOM 1466 C CA . PRO A 1 196 ? -3.350 -26.285 24.993 1.00 88.88 196 PRO A CA 1
ATOM 1467 C C . PRO A 1 196 ? -2.143 -26.692 25.841 1.00 88.88 196 PRO A C 1
ATOM 1469 O O . PRO A 1 196 ? -2.037 -26.244 26.978 1.00 88.88 196 PRO A O 1
ATOM 1472 N N . ARG A 1 197 ? -1.227 -27.520 25.317 1.00 93.06 197 ARG A N 1
ATOM 1473 C CA . ARG A 1 197 ? -0.021 -27.941 26.043 1.00 93.06 197 ARG A CA 1
ATOM 1474 C C . ARG A 1 197 ? 0.913 -26.757 26.254 1.00 93.06 197 ARG A C 1
ATOM 1476 O O . ARG A 1 197 ? 1.277 -26.479 27.391 1.00 93.06 197 ARG A O 1
ATOM 1483 N N . LEU A 1 198 ? 1.241 -26.031 25.184 1.00 86.19 198 LEU A N 1
ATOM 1484 C CA . LEU A 1 198 ? 2.148 -24.879 25.238 1.00 86.19 198 LEU A CA 1
ATOM 1485 C C . LEU A 1 198 ? 1.563 -23.739 26.078 1.00 86.19 198 LEU A C 1
ATOM 1487 O O . LEU A 1 198 ? 2.265 -23.153 26.903 1.00 86.19 198 LEU A O 1
ATOM 1491 N N . ARG A 1 199 ? 0.258 -23.483 25.934 1.00 82.31 199 ARG A N 1
ATOM 1492 C CA . ARG A 1 199 ? -0.466 -22.505 26.750 1.00 82.31 199 ARG A CA 1
ATOM 1493 C C . ARG A 1 199 ? -0.456 -22.868 28.236 1.00 82.31 199 ARG A C 1
ATOM 1495 O O . ARG A 1 199 ? -0.179 -22.009 29.067 1.00 82.31 199 ARG A O 1
ATOM 1502 N N . ASN A 1 200 ? -0.722 -24.131 28.581 1.00 86.31 200 ASN A N 1
ATOM 1503 C CA . ASN A 1 200 ? -0.723 -24.589 29.976 1.00 86.31 200 ASN A CA 1
ATOM 1504 C C . ASN A 1 200 ? 0.687 -24.610 30.590 1.00 86.31 200 ASN A C 1
ATOM 1506 O O . ASN A 1 200 ? 0.821 -24.517 31.805 1.00 86.31 200 ASN A O 1
ATOM 1510 N N . MET A 1 201 ? 1.734 -24.695 29.763 1.00 90.06 201 MET A N 1
ATOM 1511 C CA . MET A 1 201 ? 3.128 -24.525 30.186 1.00 90.06 201 MET A CA 1
ATOM 1512 C C . MET A 1 201 ? 3.515 -23.053 30.417 1.00 90.06 201 MET A C 1
ATOM 1514 O O . MET A 1 201 ? 4.629 -22.790 30.861 1.00 90.06 201 MET A O 1
ATOM 1518 N N . GLY A 1 202 ? 2.628 -22.095 30.119 1.00 82.94 202 GLY A N 1
ATOM 1519 C CA . GLY A 1 202 ? 2.883 -20.664 30.300 1.00 82.94 202 GLY A CA 1
ATOM 1520 C C . GLY A 1 202 ? 3.915 -20.086 29.329 1.00 82.94 202 GLY A C 1
ATOM 1521 O O . GLY A 1 202 ? 4.485 -19.031 29.602 1.00 82.94 202 GLY A O 1
ATOM 1522 N N . ILE A 1 203 ? 4.184 -20.770 28.213 1.00 81.62 203 ILE A N 1
ATOM 1523 C CA . ILE A 1 203 ? 5.137 -20.301 27.205 1.00 81.62 203 ILE A CA 1
ATOM 1524 C C . ILE A 1 203 ? 4.562 -19.055 26.518 1.00 81.62 203 ILE A C 1
ATOM 1526 O O . ILE A 1 203 ? 3.370 -18.987 26.222 1.00 81.62 203 ILE A O 1
ATOM 1530 N N . MET A 1 204 ? 5.421 -18.074 26.251 1.00 77.81 204 MET A N 1
ATOM 1531 C CA . MET A 1 204 ? 5.082 -16.837 25.548 1.00 77.81 204 MET A CA 1
ATOM 1532 C C . MET A 1 204 ? 6.071 -16.612 24.405 1.00 77.81 204 MET A C 1
ATOM 1534 O O . MET A 1 204 ? 7.233 -17.015 24.488 1.00 77.81 204 MET A O 1
ATOM 1538 N N . ALA A 1 205 ? 5.618 -15.968 23.333 1.00 82.88 205 ALA A N 1
ATOM 1539 C CA . ALA A 1 205 ? 6.477 -15.562 22.234 1.00 82.88 205 ALA A CA 1
ATOM 1540 C C . ALA A 1 205 ? 7.437 -14.456 22.688 1.00 82.88 205 ALA A C 1
ATOM 1542 O O . ALA A 1 205 ? 7.057 -13.534 23.413 1.00 82.88 205 ALA A O 1
ATOM 1543 N N . THR A 1 206 ? 8.685 -14.532 22.236 1.00 84.69 206 THR A N 1
ATOM 1544 C CA . THR A 1 206 ? 9.680 -13.490 22.489 1.00 84.69 206 THR A CA 1
ATOM 1545 C C . THR A 1 206 ? 9.413 -12.289 21.590 1.00 84.69 206 THR A C 1
ATOM 1547 O O . THR A 1 206 ? 9.285 -12.435 20.375 1.00 84.69 206 THR A O 1
ATOM 1550 N N . TRP A 1 207 ? 9.358 -11.101 22.187 1.00 82.38 207 TRP A N 1
ATOM 1551 C CA . TRP A 1 207 ? 9.270 -9.839 21.462 1.00 82.38 207 TRP A CA 1
ATOM 1552 C C . TRP A 1 207 ? 10.667 -9.255 21.303 1.00 82.38 207 TRP A C 1
ATOM 1554 O O . TRP A 1 207 ? 11.369 -9.026 22.288 1.00 82.38 207 TRP A O 1
ATOM 1564 N N . PHE A 1 208 ? 11.065 -9.023 20.058 1.00 80.31 208 PHE A N 1
ATOM 1565 C CA . PHE A 1 208 ? 12.315 -8.358 19.729 1.00 80.31 208 PHE A CA 1
ATOM 1566 C C . PHE A 1 208 ? 12.014 -6.931 19.281 1.00 80.31 208 PHE A C 1
ATOM 1568 O O . PHE A 1 208 ? 11.118 -6.700 18.473 1.00 80.31 208 PHE A O 1
ATOM 1575 N N . ALA A 1 209 ? 12.785 -5.980 19.791 1.00 80.69 209 ALA A N 1
ATOM 1576 C CA . ALA A 1 209 ? 12.730 -4.593 19.362 1.00 80.69 209 ALA A CA 1
ATOM 1577 C C . ALA A 1 209 ? 14.103 -4.177 18.851 1.00 80.69 209 ALA A C 1
ATOM 1579 O O . ALA A 1 209 ? 15.120 -4.659 19.350 1.00 80.69 209 ALA A O 1
ATOM 1580 N N . ILE A 1 210 ? 14.128 -3.261 17.890 1.00 80.56 210 ILE A N 1
ATOM 1581 C CA . ILE A 1 210 ? 15.319 -2.502 17.530 1.00 80.56 210 ILE A CA 1
ATOM 1582 C C . ILE A 1 210 ? 15.370 -1.328 18.521 1.00 80.56 210 ILE A C 1
ATOM 1584 O O . ILE A 1 210 ? 14.624 -0.358 18.353 1.00 80.56 210 ILE A O 1
ATOM 1588 N N . PRO A 1 211 ? 16.169 -1.410 19.608 1.00 69.38 211 PRO A N 1
ATOM 1589 C CA . PRO A 1 211 ? 16.125 -0.389 20.650 1.00 69.38 211 PRO A CA 1
ATOM 1590 C C . PRO A 1 211 ? 16.646 0.938 20.105 1.00 69.38 211 PRO A C 1
ATOM 1592 O O . PRO A 1 211 ? 16.032 1.987 20.301 1.00 69.38 211 PRO A O 1
ATOM 1595 N N . GLU A 1 212 ? 17.762 0.866 19.379 1.00 80.62 212 GLU A N 1
ATOM 1596 C CA . GLU A 1 212 ? 18.441 2.005 18.796 1.00 80.62 212 GLU A CA 1
ATOM 1597 C C . GLU A 1 212 ? 19.131 1.597 17.495 1.00 80.62 212 GLU A C 1
ATOM 1599 O O . GLU A 1 212 ? 19.766 0.544 17.423 1.00 80.62 212 GLU A O 1
ATOM 1604 N N . ALA A 1 213 ? 19.039 2.452 16.480 1.00 78.50 213 ALA A N 1
ATOM 1605 C CA . ALA A 1 213 ? 19.816 2.328 15.256 1.00 78.50 213 ALA A CA 1
ATOM 1606 C C . ALA A 1 213 ? 20.654 3.593 15.066 1.00 78.50 213 ALA A C 1
ATOM 1608 O O . ALA A 1 213 ? 20.115 4.692 14.914 1.00 78.50 213 ALA A O 1
ATOM 1609 N N . THR A 1 214 ? 21.975 3.427 15.082 1.00 78.19 214 THR A N 1
ATOM 1610 C CA . THR A 1 214 ? 22.933 4.516 14.879 1.00 78.19 214 THR A CA 1
ATOM 1611 C C . THR A 1 214 ? 23.521 4.414 13.484 1.00 78.19 214 THR A C 1
ATOM 1613 O O . THR A 1 214 ? 24.093 3.388 13.115 1.00 78.19 214 THR A O 1
ATOM 1616 N N . PHE A 1 215 ? 23.400 5.489 12.716 1.00 73.31 215 PHE A N 1
ATOM 1617 C CA . PHE A 1 215 ? 23.953 5.599 11.377 1.00 73.31 215 PHE A CA 1
ATOM 1618 C C . PHE A 1 215 ? 25.009 6.702 11.349 1.00 73.31 215 PHE A C 1
ATOM 1620 O O . PHE A 1 215 ? 24.692 7.864 11.604 1.00 73.31 215 PHE A O 1
ATOM 1627 N N . ASN A 1 216 ? 26.248 6.315 11.036 1.00 72.69 216 ASN A N 1
ATOM 1628 C CA . ASN A 1 216 ? 27.397 7.212 10.949 1.00 72.69 216 ASN A CA 1
ATOM 1629 C C . ASN A 1 216 ? 27.873 7.264 9.495 1.00 72.69 216 ASN A C 1
ATOM 1631 O O . ASN A 1 216 ? 28.356 6.260 8.965 1.00 72.69 216 ASN A O 1
ATOM 1635 N N . LEU A 1 217 ? 27.758 8.426 8.854 1.00 68.56 217 LEU A N 1
ATOM 1636 C CA . LEU A 1 217 ? 28.218 8.635 7.482 1.00 68.56 217 LEU A CA 1
ATOM 1637 C C . LEU A 1 217 ? 29.351 9.654 7.444 1.00 68.56 217 LEU A C 1
ATOM 1639 O O . LEU A 1 217 ? 29.181 10.786 7.888 1.00 68.56 217 LEU A O 1
ATOM 1643 N N . LYS A 1 218 ? 30.485 9.254 6.856 1.00 68.69 218 LYS A N 1
ATOM 1644 C CA . LYS A 1 218 ? 31.633 10.127 6.583 1.00 68.69 218 LYS A CA 1
ATOM 1645 C C . LYS A 1 218 ? 31.731 10.409 5.088 1.00 68.69 218 LYS A C 1
ATOM 1647 O O . LYS A 1 218 ? 31.811 9.477 4.284 1.00 68.69 218 LYS A O 1
ATOM 1652 N N . MET A 1 219 ? 31.739 11.687 4.723 1.00 64.75 219 MET A N 1
ATOM 1653 C CA . MET A 1 219 ? 31.811 12.151 3.333 1.00 64.75 219 MET A CA 1
ATOM 1654 C C . MET A 1 219 ? 33.053 13.012 3.113 1.00 64.75 219 MET A C 1
ATOM 1656 O O . MET A 1 219 ? 33.342 13.877 3.939 1.00 64.75 219 MET A O 1
ATOM 1660 N N . ASN A 1 220 ? 33.734 12.807 1.981 1.00 56.34 220 ASN A N 1
ATOM 1661 C CA . ASN A 1 220 ? 34.819 13.675 1.517 1.00 56.34 220 ASN A CA 1
ATOM 1662 C C . ASN A 1 220 ? 34.348 14.516 0.325 1.00 56.34 220 ASN A C 1
ATOM 1664 O O . ASN A 1 220 ? 33.774 13.975 -0.622 1.00 56.34 220 ASN A O 1
ATOM 1668 N N . TYR A 1 221 ? 34.651 15.816 0.353 1.00 57.38 221 TYR A N 1
ATOM 1669 C CA . TYR A 1 221 ? 34.410 16.737 -0.763 1.00 57.38 221 TYR A CA 1
ATOM 1670 C C . TYR A 1 221 ? 35.712 17.013 -1.522 1.00 57.38 221 TYR A C 1
ATOM 1672 O O . TYR A 1 221 ? 36.661 17.519 -0.926 1.00 57.38 221 TYR A O 1
ATOM 1680 N N . SER A 1 222 ? 35.761 16.752 -2.832 1.00 54.66 222 SER A N 1
ATOM 1681 C CA . SER A 1 222 ? 36.905 17.133 -3.680 1.00 54.66 222 SER A CA 1
ATOM 1682 C C . SER A 1 222 ? 36.468 17.977 -4.878 1.00 54.66 222 SER A C 1
ATOM 1684 O O . SER A 1 222 ? 35.508 17.629 -5.569 1.00 54.66 222 SER A O 1
ATOM 1686 N N . LEU A 1 223 ? 37.182 19.080 -5.132 1.00 47.00 223 LEU A N 1
ATOM 1687 C CA . LEU A 1 223 ? 36.982 19.940 -6.300 1.00 47.00 223 LEU A CA 1
ATOM 1688 C C . LEU A 1 223 ? 37.844 19.420 -7.459 1.00 47.00 223 LEU A C 1
ATOM 1690 O O . LEU A 1 223 ? 39.062 19.596 -7.449 1.00 47.00 223 LEU A O 1
ATOM 1694 N N . VAL A 1 224 ? 37.229 18.806 -8.470 1.00 50.56 224 VAL A N 1
ATOM 1695 C CA . VAL A 1 224 ? 37.942 18.413 -9.693 1.00 50.56 224 VAL A CA 1
ATOM 1696 C C . VAL A 1 224 ? 37.829 19.560 -10.692 1.00 50.56 224 VAL A C 1
ATOM 1698 O O . VAL A 1 224 ? 36.734 19.922 -11.129 1.00 50.56 224 VAL A O 1
ATOM 1701 N N . ARG A 1 225 ? 38.970 20.169 -11.027 1.00 46.00 225 ARG A N 1
ATOM 1702 C CA . ARG A 1 225 ? 39.075 21.170 -12.092 1.00 46.00 225 ARG A CA 1
ATOM 1703 C C . ARG A 1 225 ? 39.547 20.454 -13.354 1.00 46.00 225 ARG A C 1
ATOM 1705 O O . ARG A 1 225 ? 40.713 20.082 -13.442 1.00 46.00 225 ARG A O 1
ATOM 1712 N N . GLU A 1 226 ? 38.648 20.246 -14.310 1.00 44.91 226 GLU A N 1
ATOM 1713 C CA . GLU A 1 226 ? 39.031 19.747 -15.634 1.00 44.91 226 GLU A CA 1
ATOM 1714 C C . GLU A 1 226 ? 39.840 20.853 -16.339 1.00 44.91 226 GLU A C 1
ATOM 1716 O O . GLU A 1 226 ? 39.309 21.920 -16.656 1.00 44.91 226 GLU A O 1
ATOM 1721 N N . GLN A 1 227 ? 41.149 20.646 -16.518 1.00 41.31 227 GLN A N 1
ATOM 1722 C CA . GLN A 1 227 ? 41.972 21.513 -17.363 1.00 41.31 227 GLN A CA 1
ATOM 1723 C C . GLN A 1 227 ? 41.671 21.169 -18.825 1.00 41.31 227 GLN A C 1
ATOM 1725 O O . GLN A 1 227 ? 41.971 20.067 -19.278 1.00 41.31 227 GLN A O 1
ATOM 1730 N N . GLY A 1 228 ? 41.052 22.101 -19.552 1.00 41.94 228 GLY A N 1
ATOM 1731 C CA . GLY A 1 228 ? 40.913 22.001 -21.000 1.00 41.94 228 GLY A CA 1
ATOM 1732 C C . GLY A 1 228 ? 42.283 22.125 -21.664 1.00 41.94 228 GLY A C 1
ATOM 1733 O O . GLY A 1 228 ? 43.020 23.072 -21.396 1.00 41.94 228 GLY A O 1
ATOM 1734 N N . ALA A 1 229 ? 42.629 21.165 -22.516 1.00 44.75 229 ALA A N 1
ATOM 1735 C CA . ALA A 1 229 ? 43.770 21.264 -23.412 1.00 44.75 229 ALA A CA 1
ATOM 1736 C C . ALA A 1 229 ? 43.407 22.172 -24.597 1.00 44.75 229 ALA A C 1
ATOM 1738 O O . ALA A 1 229 ? 43.011 21.666 -25.634 1.00 44.75 229 ALA A O 1
ATOM 1739 N N . GLU A 1 230 ? 43.483 23.493 -24.421 1.00 39.91 230 GLU A N 1
ATOM 1740 C CA . GLU A 1 230 ? 43.726 24.489 -25.481 1.00 39.91 230 GLU A CA 1
ATOM 1741 C C . GLU A 1 230 ? 43.774 25.897 -24.872 1.00 39.91 230 GLU A C 1
ATOM 1743 O O .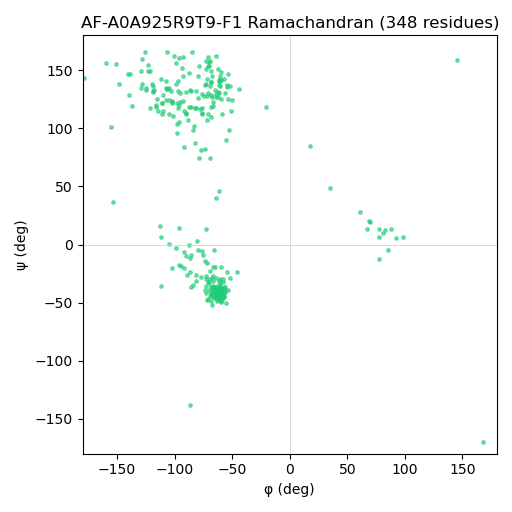 GLU A 1 230 ? 43.063 26.205 -23.917 1.00 39.91 230 GLU A O 1
ATOM 1748 N N . HIS A 1 231 ? 44.651 26.745 -25.410 1.00 45.19 231 HIS A N 1
ATOM 1749 C CA . HIS A 1 231 ? 45.109 28.004 -24.808 1.00 45.19 231 HIS A CA 1
ATOM 1750 C C . HIS A 1 231 ? 44.071 29.150 -24.812 1.00 45.19 231 HIS A C 1
ATOM 1752 O O . HIS A 1 231 ? 44.453 30.286 -24.556 1.00 45.19 231 HIS A O 1
ATOM 1758 N N . ASP A 1 232 ? 42.784 28.886 -25.085 1.00 44.59 232 ASP A N 1
ATOM 1759 C CA . ASP A 1 232 ? 41.753 29.939 -25.164 1.00 44.59 232 ASP A CA 1
ATOM 1760 C C . ASP A 1 232 ? 40.308 29.469 -24.847 1.00 44.59 232 ASP A C 1
ATOM 1762 O O . ASP A 1 232 ? 39.334 29.910 -25.455 1.00 44.59 232 ASP A O 1
ATOM 1766 N N . ALA A 1 233 ? 40.134 28.543 -23.892 1.00 38.88 233 ALA A N 1
ATOM 1767 C CA . ALA A 1 233 ? 38.806 28.121 -23.420 1.00 38.88 233 ALA A CA 1
ATOM 1768 C C . ALA A 1 233 ? 38.409 28.823 -22.099 1.00 38.88 233 ALA A C 1
ATOM 1770 O O . ALA A 1 233 ? 39.235 28.915 -21.184 1.00 38.88 233 ALA A O 1
ATOM 1771 N N . PRO A 1 234 ? 37.147 29.280 -21.935 1.00 42.91 234 PRO A N 1
ATOM 1772 C CA . PRO A 1 234 ? 36.690 29.910 -20.698 1.00 42.91 234 PRO A CA 1
ATOM 1773 C C . PRO A 1 234 ? 36.800 28.923 -19.527 1.00 42.91 234 PRO A C 1
ATOM 1775 O O . PRO A 1 234 ? 36.536 27.732 -19.688 1.00 42.91 234 PRO A O 1
ATOM 1778 N N . SER A 1 235 ? 37.222 29.438 -18.366 1.00 49.16 235 SER A N 1
ATOM 1779 C CA . SER A 1 235 ? 37.556 28.722 -17.124 1.00 49.16 235 SER A CA 1
ATOM 1780 C C . SER A 1 235 ? 36.956 27.313 -16.998 1.00 49.16 235 SER A C 1
ATOM 1782 O O . SER A 1 235 ? 35.734 27.159 -16.938 1.00 49.16 235 SER A O 1
ATOM 1784 N N . GLY A 1 236 ? 37.827 26.303 -16.900 1.00 45.03 236 GLY A N 1
ATOM 1785 C CA . GLY A 1 236 ? 37.456 24.891 -16.786 1.00 45.03 236 GLY A CA 1
ATOM 1786 C C . GLY A 1 236 ? 36.311 24.637 -15.802 1.00 45.03 236 GLY A C 1
ATOM 1787 O O . GLY A 1 236 ? 36.305 25.162 -14.684 1.00 45.03 236 GLY A O 1
ATOM 1788 N N . ARG A 1 237 ? 35.336 23.826 -16.234 1.00 44.81 237 ARG A N 1
ATOM 1789 C CA . ARG A 1 237 ? 34.190 23.395 -15.423 1.00 44.81 237 ARG A CA 1
ATOM 1790 C C . ARG A 1 237 ? 34.694 22.833 -14.093 1.00 44.81 237 ARG A C 1
ATOM 1792 O O . ARG A 1 237 ? 35.379 21.814 -14.052 1.00 44.81 237 ARG A O 1
ATOM 1799 N N . GLN A 1 238 ? 34.351 23.506 -13.000 1.00 46.75 238 GLN A N 1
ATOM 1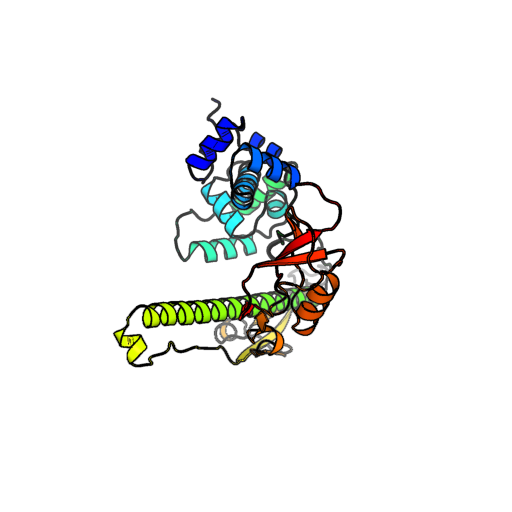800 C CA . GLN A 1 238 ? 34.571 22.994 -11.653 1.00 46.75 238 GLN A CA 1
ATOM 1801 C C . GLN A 1 238 ? 33.431 22.028 -11.325 1.00 46.75 238 GLN A C 1
ATOM 1803 O O . GLN A 1 238 ? 32.269 22.432 -11.311 1.00 46.75 238 GLN A O 1
ATOM 1808 N N . ARG A 1 239 ? 33.747 20.752 -11.088 1.00 46.72 239 ARG A N 1
ATOM 1809 C CA . ARG A 1 239 ? 32.776 19.752 -10.622 1.00 46.72 239 ARG A CA 1
ATOM 1810 C C . ARG A 1 239 ? 33.096 19.383 -9.175 1.00 46.72 239 ARG A C 1
ATOM 1812 O O . ARG A 1 239 ? 34.238 19.058 -8.849 1.00 46.72 239 ARG A O 1
ATOM 1819 N N . PHE A 1 240 ? 32.087 19.453 -8.310 1.00 50.72 240 PHE A N 1
ATOM 1820 C CA . PHE A 1 240 ? 32.171 18.965 -6.936 1.00 50.72 240 PHE A CA 1
ATOM 1821 C C . PHE A 1 240 ? 31.845 17.474 -6.943 1.00 50.72 240 PHE A C 1
ATOM 1823 O O . PHE A 1 240 ? 30.750 17.091 -7.344 1.00 50.72 240 PHE A O 1
ATOM 1830 N N . LEU A 1 241 ? 32.795 16.638 -6.530 1.00 51.00 241 LEU A N 1
ATOM 1831 C CA . LEU A 1 241 ? 32.565 15.207 -6.359 1.00 51.00 241 LEU A CA 1
ATOM 1832 C C . LEU A 1 241 ? 32.402 14.915 -4.866 1.00 51.00 241 LEU A C 1
ATOM 1834 O O . LEU A 1 241 ? 33.298 15.224 -4.074 1.00 51.00 241 LEU A O 1
ATOM 1838 N N . VAL A 1 242 ? 31.262 14.329 -4.499 1.00 55.88 242 VAL A N 1
ATOM 1839 C CA . VAL A 1 242 ? 30.988 13.819 -3.151 1.00 55.88 242 VAL A CA 1
ATOM 1840 C C . VAL A 1 242 ? 30.938 12.312 -3.225 1.00 55.88 242 VAL A C 1
ATOM 1842 O O . VAL A 1 242 ? 30.147 11.744 -3.973 1.00 55.88 242 VAL A O 1
ATOM 1845 N N . THR A 1 243 ? 31.796 11.657 -2.455 1.00 55.25 243 THR A N 1
ATOM 1846 C CA . THR A 1 243 ? 31.805 10.199 -2.364 1.00 55.25 243 THR A CA 1
ATOM 1847 C C . THR A 1 243 ? 31.670 9.772 -0.910 1.00 55.25 243 THR A C 1
ATOM 1849 O O . THR A 1 243 ? 32.395 10.313 -0.064 1.00 55.25 243 THR A O 1
ATOM 1852 N N . PRO A 1 244 ? 30.808 8.785 -0.604 1.00 49.44 244 PRO A N 1
ATOM 1853 C CA . PRO A 1 244 ? 30.831 8.144 0.701 1.00 49.44 244 PRO A CA 1
ATOM 1854 C C . PRO A 1 244 ? 32.196 7.467 0.905 1.00 49.44 244 PRO A C 1
ATOM 1856 O O . PRO A 1 244 ? 32.765 6.871 -0.021 1.00 49.44 244 PRO A O 1
ATOM 1859 N N . LEU A 1 245 ? 32.762 7.609 2.105 1.00 51.59 245 LEU A N 1
ATOM 1860 C CA . LEU A 1 245 ? 34.036 6.989 2.447 1.00 51.59 245 LEU A CA 1
ATOM 1861 C C . LEU A 1 245 ? 33.802 5.537 2.882 1.00 51.59 245 LEU A C 1
ATOM 1863 O O . LEU A 1 245 ? 33.433 5.260 4.020 1.00 51.59 245 LEU A O 1
ATOM 1867 N N . ASN A 1 246 ? 34.076 4.598 1.984 1.00 52.59 246 ASN A N 1
ATOM 1868 C CA . ASN A 1 246 ? 34.123 3.166 2.269 1.00 52.59 246 ASN A CA 1
ATOM 1869 C C . ASN A 1 246 ? 35.510 2.636 1.865 1.00 52.59 246 ASN A C 1
ATOM 1871 O O . ASN A 1 246 ? 36.154 3.191 0.973 1.00 52.59 246 ASN A O 1
ATOM 1875 N N . ALA A 1 247 ? 35.974 1.538 2.478 1.00 46.69 247 ALA A N 1
ATOM 1876 C CA . ALA A 1 247 ? 37.321 0.979 2.256 1.00 46.69 247 ALA A CA 1
ATOM 1877 C C . ALA A 1 247 ? 37.653 0.690 0.771 1.00 46.69 247 ALA A C 1
ATOM 1879 O O . ALA A 1 247 ? 38.814 0.688 0.370 1.00 46.69 247 ALA A O 1
ATOM 1880 N N . ARG A 1 248 ? 36.632 0.489 -0.072 1.00 49.03 248 ARG A N 1
ATOM 1881 C CA . ARG A 1 248 ? 36.767 0.286 -1.524 1.00 49.03 248 ARG A CA 1
ATOM 1882 C C . ARG A 1 248 ? 37.035 1.587 -2.300 1.00 49.03 248 ARG A C 1
ATOM 1884 O O . ARG A 1 248 ? 37.677 1.546 -3.345 1.00 49.03 248 ARG A O 1
ATOM 1891 N N . THR A 1 249 ? 36.570 2.725 -1.789 1.00 44.78 249 THR A N 1
ATOM 1892 C CA . THR A 1 249 ? 36.596 4.038 -2.454 1.00 44.78 249 THR A CA 1
ATOM 1893 C C . THR A 1 249 ? 37.935 4.756 -2.255 1.00 44.78 249 THR A C 1
ATOM 1895 O O . THR A 1 249 ? 38.433 5.393 -3.182 1.00 44.78 249 THR A O 1
ATOM 1898 N N . GLN A 1 250 ? 38.574 4.594 -1.087 1.00 47.44 250 GLN A N 1
ATOM 1899 C CA . GLN A 1 250 ? 39.897 5.176 -0.797 1.00 47.44 250 GLN A CA 1
ATOM 1900 C C . GLN A 1 250 ? 40.983 4.720 -1.782 1.00 47.44 250 GLN A C 1
ATOM 1902 O O . GLN A 1 250 ? 41.813 5.527 -2.196 1.00 47.44 250 GLN A O 1
ATOM 1907 N N . ASN A 1 251 ? 40.946 3.454 -2.204 1.00 51.16 251 ASN A N 1
ATOM 1908 C CA . ASN A 1 251 ? 41.960 2.891 -3.098 1.00 51.16 251 ASN A CA 1
ATOM 1909 C C . ASN A 1 251 ? 41.848 3.404 -4.542 1.00 51.16 251 ASN A C 1
ATOM 1911 O O . ASN A 1 251 ? 42.850 3.439 -5.251 1.00 51.16 251 ASN A O 1
ATOM 1915 N N . TYR A 1 252 ? 40.649 3.804 -4.980 1.00 49.25 252 TYR A N 1
ATOM 1916 C CA . TYR A 1 252 ? 40.403 4.180 -6.375 1.00 49.25 252 TYR A CA 1
ATOM 1917 C C . TYR A 1 252 ? 40.731 5.642 -6.689 1.00 49.25 252 TYR A C 1
ATOM 1919 O O . TYR A 1 252 ? 41.221 5.927 -7.778 1.00 49.25 252 TYR A O 1
ATOM 1927 N N . PHE A 1 253 ? 40.481 6.574 -5.765 1.00 50.03 253 PHE A N 1
ATOM 1928 C CA . PHE A 1 253 ? 40.420 7.996 -6.128 1.00 50.03 253 PHE A CA 1
ATOM 1929 C C . PHE A 1 253 ? 41.625 8.853 -5.714 1.00 50.03 253 PHE A C 1
ATOM 1931 O O . PHE A 1 253 ? 41.605 10.040 -6.018 1.00 50.03 253 PHE A O 1
ATOM 1938 N N . LYS A 1 254 ? 42.666 8.295 -5.058 1.00 45.91 254 LYS A N 1
ATOM 1939 C CA . LYS A 1 254 ? 43.861 9.037 -4.564 1.00 45.91 254 LYS A CA 1
ATOM 1940 C C . LYS A 1 254 ? 43.507 10.464 -4.089 1.00 45.91 254 LYS A C 1
ATOM 1942 O O . LYS A 1 254 ? 44.091 11.448 -4.536 1.00 45.91 254 LYS A O 1
ATOM 1947 N N . LEU A 1 255 ? 42.463 10.562 -3.262 1.00 48.78 255 LEU A N 1
ATOM 1948 C CA . LEU A 1 255 ? 41.839 11.830 -2.888 1.00 48.78 255 LEU A CA 1
ATOM 1949 C C . LEU A 1 255 ? 42.778 12.604 -1.960 1.00 48.78 255 LEU A C 1
ATOM 1951 O O . LEU A 1 255 ? 42.996 12.188 -0.823 1.00 48.78 255 LEU A O 1
ATOM 1955 N N . ASN A 1 256 ? 43.308 13.728 -2.442 1.00 46.62 256 ASN A N 1
ATOM 1956 C CA . ASN A 1 256 ? 44.034 14.685 -1.614 1.00 46.62 256 ASN A CA 1
ATOM 1957 C C . ASN A 1 256 ? 43.030 15.560 -0.853 1.00 46.62 256 ASN A C 1
ATOM 1959 O O . ASN A 1 256 ? 42.128 16.132 -1.462 1.00 46.62 256 ASN A O 1
ATOM 1963 N N . GLU A 1 257 ? 43.199 15.586 0.471 1.00 48.56 257 GLU A N 1
ATOM 1964 C CA . GLU A 1 257 ? 42.568 16.448 1.483 1.00 48.56 257 GLU A CA 1
ATOM 1965 C C . GLU A 1 257 ? 41.288 17.180 1.049 1.00 48.56 257 GLU A C 1
ATOM 1967 O O . GLU A 1 257 ? 41.289 18.342 0.647 1.00 48.56 257 GLU A O 1
ATOM 1972 N N . GLY A 1 258 ? 40.168 16.468 1.175 1.00 48.41 258 GLY A N 1
ATOM 1973 C CA . GLY A 1 258 ? 38.830 17.038 1.100 1.00 48.41 258 GLY A CA 1
ATOM 1974 C C . GLY A 1 258 ? 38.295 17.402 2.482 1.00 48.41 258 GLY A C 1
ATOM 1975 O O . GLY A 1 258 ? 38.636 16.761 3.477 1.00 48.41 258 GLY A O 1
ATOM 1976 N N . MET A 1 259 ? 37.415 18.405 2.545 1.00 47.59 259 MET A N 1
ATOM 1977 C CA . MET A 1 259 ? 36.619 18.669 3.747 1.00 47.59 259 MET A CA 1
ATOM 1978 C C . MET A 1 259 ? 35.862 17.389 4.134 1.00 47.59 259 MET A C 1
ATOM 1980 O O . MET A 1 259 ? 35.333 16.700 3.258 1.00 47.59 259 MET A O 1
ATOM 1984 N N . GLN A 1 260 ? 35.824 17.070 5.427 1.00 55.03 260 GLN A N 1
ATOM 1985 C CA . GLN A 1 260 ? 35.109 15.908 5.955 1.00 55.03 260 GLN A CA 1
ATOM 1986 C C . GLN A 1 260 ? 33.805 16.367 6.601 1.00 55.03 260 GLN A C 1
ATOM 1988 O O . GLN A 1 260 ? 33.802 17.311 7.389 1.00 55.03 260 GLN A O 1
ATOM 1993 N N . SER A 1 261 ? 32.697 15.704 6.278 1.00 58.38 261 SER A N 1
ATOM 1994 C CA . SER A 1 261 ? 31.436 15.862 7.008 1.00 58.38 261 SER A CA 1
ATOM 1995 C C . SER A 1 261 ? 31.043 14.527 7.619 1.00 58.38 261 SER A C 1
ATOM 1997 O O . SER A 1 261 ? 31.083 13.497 6.944 1.00 58.38 261 SER A O 1
ATOM 1999 N N . GLU A 1 262 ? 30.707 14.562 8.906 1.00 64.62 262 GLU A N 1
ATOM 2000 C CA . GLU A 1 262 ? 30.207 13.422 9.663 1.00 64.62 262 GLU A CA 1
ATOM 2001 C C . GL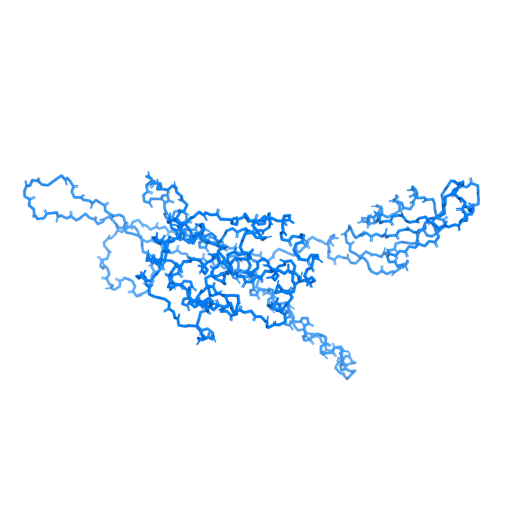U A 1 262 ? 28.735 13.669 10.004 1.00 64.62 262 GLU A C 1
ATOM 2003 O O . GLU A 1 262 ? 28.391 14.682 10.615 1.00 64.62 262 GLU A O 1
ATOM 2008 N N . LEU A 1 263 ? 27.865 12.758 9.574 1.00 66.62 263 LEU A N 1
ATOM 2009 C CA . LEU A 1 263 ? 26.449 12.753 9.920 1.00 66.62 263 LEU A CA 1
ATOM 2010 C C . LEU A 1 263 ? 26.184 11.569 10.848 1.00 66.62 263 LEU A C 1
ATOM 2012 O O . LEU A 1 263 ? 26.285 10.419 10.420 1.00 66.62 263 LEU A O 1
ATOM 2016 N N . ASN A 1 264 ? 25.810 11.873 12.090 1.00 75.62 264 ASN A N 1
ATOM 2017 C CA . ASN A 1 264 ? 25.447 10.891 13.106 1.00 75.62 264 ASN A CA 1
ATOM 2018 C C . ASN A 1 264 ? 23.947 11.003 13.384 1.00 75.62 264 ASN A C 1
ATOM 2020 O O . ASN A 1 264 ? 23.486 12.012 13.921 1.00 75.62 264 ASN A O 1
ATOM 2024 N N . ILE A 1 265 ? 23.182 9.978 13.014 1.00 76.62 265 ILE A N 1
ATOM 2025 C CA . ILE A 1 265 ? 21.734 9.922 13.250 1.00 76.62 265 ILE A CA 1
ATOM 2026 C C . ILE A 1 265 ? 21.427 8.737 14.154 1.00 76.62 265 ILE A C 1
ATOM 2028 O O . ILE A 1 265 ? 21.901 7.628 13.913 1.00 76.62 265 ILE A O 1
ATOM 2032 N N . ARG A 1 266 ? 20.605 8.977 15.179 1.00 79.12 266 ARG A N 1
ATOM 2033 C CA . ARG A 1 266 ? 20.112 7.957 16.105 1.00 79.12 266 ARG A CA 1
ATOM 2034 C C . ARG A 1 266 ? 18.600 7.841 15.969 1.00 79.12 266 ARG A C 1
ATOM 2036 O O . ARG A 1 266 ? 17.883 8.805 16.224 1.00 79.12 266 ARG A O 1
ATOM 2043 N N . PHE A 1 267 ? 18.129 6.659 15.604 1.00 74.62 267 PHE A N 1
ATOM 2044 C CA . PHE A 1 267 ? 16.720 6.288 15.688 1.00 74.62 267 PHE A CA 1
ATOM 2045 C C . PHE A 1 267 ? 16.512 5.542 17.001 1.00 74.62 267 PHE A C 1
ATOM 2047 O O . PHE A 1 267 ? 17.276 4.626 17.294 1.00 74.62 267 PHE A O 1
ATOM 2054 N N . ALA A 1 268 ? 15.510 5.932 17.786 1.00 78.38 268 ALA A N 1
ATOM 2055 C CA . ALA A 1 268 ? 15.171 5.276 19.043 1.00 78.38 268 ALA A CA 1
ATOM 2056 C C . ALA A 1 268 ? 13.683 4.932 19.064 1.00 78.38 268 ALA A C 1
ATOM 2058 O O . ALA A 1 268 ? 12.844 5.743 18.661 1.00 78.38 268 ALA A O 1
ATOM 2059 N N . SER A 1 269 ? 13.366 3.737 19.551 1.00 70.88 269 SER A N 1
ATOM 2060 C CA . SER A 1 269 ? 11.985 3.313 19.756 1.00 70.88 269 SER A CA 1
ATOM 2061 C C . SER A 1 269 ? 11.396 4.069 20.948 1.00 70.88 269 SER A C 1
ATOM 2063 O O . SER A 1 269 ? 11.757 3.814 22.096 1.00 70.88 269 SER A O 1
ATOM 2065 N N . LEU A 1 270 ? 10.497 5.020 20.685 1.00 69.00 270 LEU A N 1
ATOM 2066 C CA . LEU A 1 270 ? 9.716 5.669 21.736 1.00 69.00 270 LEU A CA 1
ATOM 2067 C C . LEU A 1 270 ? 8.454 4.832 21.981 1.00 69.00 270 LEU A C 1
ATOM 2069 O O . LEU A 1 270 ? 7.659 4.672 21.051 1.00 69.00 270 LEU A O 1
ATOM 2073 N N . PRO A 1 271 ? 8.252 4.275 23.189 1.00 65.69 271 PRO A N 1
ATOM 2074 C CA . PRO A 1 271 ? 7.049 3.508 23.476 1.00 65.69 271 PRO A CA 1
ATOM 2075 C C . PRO A 1 271 ? 5.808 4.399 23.297 1.00 65.69 271 PRO A C 1
ATOM 2077 O O . PRO A 1 271 ? 5.846 5.579 23.667 1.00 65.69 271 PRO A O 1
ATOM 2080 N N . PRO A 1 272 ? 4.705 3.866 22.739 1.00 63.34 272 PRO A N 1
ATOM 2081 C CA . PRO A 1 272 ? 3.478 4.630 22.575 1.00 63.34 272 PRO A CA 1
ATOM 2082 C C . PRO A 1 272 ? 2.994 5.161 23.934 1.00 63.34 272 PRO A C 1
ATOM 2084 O O . PRO A 1 272 ? 3.104 4.449 24.941 1.00 63.34 272 PRO A O 1
ATOM 2087 N N . PRO A 1 273 ? 2.446 6.391 23.990 1.00 62.41 273 PRO A N 1
ATOM 2088 C CA . PRO A 1 273 ? 1.918 6.957 25.224 1.00 62.41 273 PRO A CA 1
ATOM 2089 C C . PRO A 1 273 ? 0.933 5.985 25.876 1.00 62.41 273 PRO A C 1
ATOM 2091 O O . PRO A 1 273 ? 0.068 5.434 25.195 1.00 62.41 273 PRO A O 1
ATOM 2094 N N . ALA A 1 274 ? 1.025 5.801 27.197 1.00 62.06 274 ALA A N 1
ATOM 2095 C CA . ALA A 1 274 ? 0.217 4.822 27.934 1.00 62.06 274 ALA A CA 1
ATOM 2096 C C . ALA A 1 274 ? -1.298 4.944 27.669 1.00 62.06 274 ALA A C 1
ATOM 2098 O O . ALA A 1 274 ? -2.008 3.945 27.688 1.00 62.06 274 ALA A O 1
ATOM 2099 N N . GLN A 1 275 ? -1.766 6.153 27.349 1.00 60.25 275 GLN A N 1
ATOM 2100 C CA . GLN A 1 275 ? -3.150 6.470 26.990 1.00 60.25 275 GLN A CA 1
ATOM 2101 C C . GLN A 1 275 ? -3.666 5.683 25.776 1.00 60.25 275 GLN A C 1
ATOM 2103 O O . GLN A 1 275 ? -4.846 5.370 25.724 1.00 60.25 275 GLN A O 1
ATOM 2108 N N . VAL A 1 276 ? -2.801 5.360 24.810 1.00 60.84 276 VAL A N 1
ATOM 2109 C CA . VAL A 1 276 ? -3.160 4.598 23.598 1.00 60.84 276 VAL A CA 1
ATOM 2110 C C . VAL A 1 276 ? -3.017 3.089 23.826 1.00 60.84 276 VAL A C 1
ATOM 2112 O O . VAL A 1 276 ? -3.695 2.293 23.180 1.00 60.84 276 VAL A O 1
ATOM 2115 N N . SER A 1 277 ? -2.138 2.701 24.751 1.00 62.72 277 SER A N 1
ATOM 2116 C CA . SER A 1 277 ? -1.719 1.313 24.972 1.00 62.72 277 SER A CA 1
ATOM 2117 C C . SER A 1 277 ? -2.549 0.574 26.024 1.00 62.72 277 SER A C 1
ATOM 2119 O O . SER A 1 277 ? -2.519 -0.654 26.061 1.00 62.72 277 SER A O 1
ATOM 2121 N N . GLN A 1 278 ? -3.256 1.290 26.903 1.00 70.06 278 GLN A N 1
ATOM 2122 C CA . GLN A 1 278 ? -4.075 0.675 27.947 1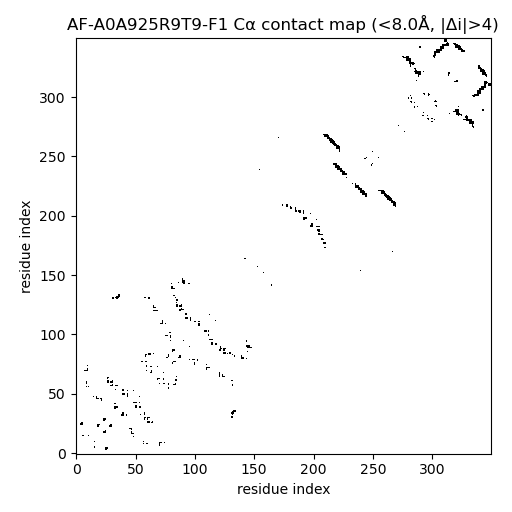.00 70.06 278 GLN A CA 1
ATOM 2123 C C . GLN A 1 278 ? -5.478 0.329 27.421 1.00 70.06 278 GLN A C 1
ATOM 2125 O O . GLN A 1 278 ? -6.113 1.182 26.795 1.00 70.06 278 GLN A O 1
ATOM 2130 N N . PRO A 1 279 ? -5.982 -0.895 27.673 1.00 70.50 279 PRO A N 1
ATOM 2131 C CA . PRO A 1 279 ? -7.363 -1.237 27.364 1.00 70.50 279 PRO A CA 1
ATOM 2132 C C . PRO A 1 279 ? -8.301 -0.381 28.221 1.00 70.50 279 PRO A C 1
ATOM 2134 O O . PRO A 1 279 ? -8.147 -0.285 29.439 1.00 70.50 279 PRO A O 1
ATOM 2137 N N . VAL A 1 280 ? -9.268 0.258 27.569 1.00 80.12 280 VAL A N 1
ATOM 2138 C CA . VAL A 1 280 ? -10.333 1.018 28.217 1.00 80.12 280 VAL A CA 1
ATOM 2139 C C . VAL A 1 280 ? -11.561 0.125 28.290 1.00 80.12 280 VAL A C 1
ATOM 2141 O O . VAL A 1 280 ? -12.066 -0.324 27.267 1.00 80.12 280 VAL A O 1
ATOM 2144 N N . ILE A 1 281 ? -12.066 -0.122 29.495 1.00 85.25 281 ILE A N 1
ATOM 2145 C CA . ILE A 1 281 ? -13.292 -0.903 29.676 1.00 85.25 281 ILE A CA 1
ATOM 2146 C C . ILE A 1 281 ? -14.489 -0.043 29.271 1.00 85.25 281 ILE A C 1
ATOM 2148 O O . ILE A 1 281 ? -14.661 1.070 29.774 1.00 85.25 281 ILE A O 1
ATOM 2152 N N . VAL A 1 282 ? -15.337 -0.567 28.384 1.00 86.62 282 VAL A N 1
ATOM 2153 C CA . VAL A 1 282 ? -16.556 0.130 27.958 1.00 86.62 282 VAL A CA 1
ATOM 2154 C C . VAL A 1 282 ? -17.528 0.241 29.143 1.00 86.62 282 VAL A C 1
ATOM 2156 O O . VAL A 1 282 ? -17.977 -0.789 29.659 1.00 86.62 282 VAL A O 1
ATOM 2159 N N . PRO A 1 283 ? -17.898 1.460 29.585 1.00 85.62 283 PRO A N 1
ATOM 2160 C CA . PRO A 1 283 ? -18.849 1.636 30.674 1.00 85.62 283 PRO A CA 1
ATOM 2161 C C . PRO A 1 283 ? -20.265 1.246 30.230 1.00 85.62 283 PRO A C 1
ATOM 2163 O O . PRO A 1 283 ? -20.624 1.346 29.053 1.00 85.62 283 PRO A O 1
ATOM 2166 N N . SER A 1 284 ? -21.098 0.832 31.186 1.00 89.56 284 SER A N 1
ATOM 2167 C CA . SER A 1 284 ? -22.526 0.627 30.931 1.00 89.56 284 SER A CA 1
ATOM 2168 C C . SER A 1 284 ? -23.241 1.975 30.861 1.00 89.56 284 SER A C 1
ATOM 2170 O O . SER A 1 284 ? -23.285 2.715 31.845 1.00 89.56 284 SER A O 1
ATOM 2172 N N . VAL A 1 285 ? -23.809 2.284 29.698 1.00 86.88 285 VAL A N 1
ATOM 2173 C CA . VAL A 1 285 ? -24.644 3.470 29.457 1.00 86.88 285 VAL A CA 1
ATOM 2174 C C . VAL A 1 285 ? -26.113 3.109 29.205 1.00 86.88 285 VAL A C 1
ATOM 2176 O O . VAL A 1 285 ? -26.918 3.981 28.893 1.00 86.88 285 VAL A O 1
ATOM 2179 N N . ILE A 1 286 ? -26.484 1.835 29.369 1.00 84.75 286 ILE A N 1
ATOM 2180 C CA . ILE A 1 286 ? -27.864 1.350 29.225 1.00 84.75 286 ILE A CA 1
ATOM 2181 C C . ILE A 1 286 ? -28.750 1.975 30.318 1.00 84.75 286 ILE A C 1
ATOM 2183 O O . ILE A 1 286 ? -28.380 2.010 31.493 1.00 84.75 286 ILE A O 1
ATOM 2187 N N . GLY A 1 287 ? -29.917 2.491 29.930 1.00 81.19 287 GLY A N 1
ATOM 2188 C CA . GLY A 1 287 ? -30.868 3.171 30.818 1.00 81.19 287 GLY A CA 1
ATOM 2189 C C . GLY A 1 287 ? -30.492 4.614 31.180 1.00 81.19 287 GLY A C 1
ATOM 2190 O O . GLY A 1 287 ? -31.146 5.219 32.027 1.00 81.19 287 GLY A O 1
ATOM 2191 N N . LYS A 1 288 ? -29.434 5.176 30.579 1.00 86.00 288 LYS A N 1
ATOM 2192 C CA . LYS A 1 288 ? -29.063 6.597 30.706 1.00 86.00 288 LYS A CA 1
ATOM 2193 C C . LYS A 1 288 ? -29.677 7.420 29.573 1.00 86.00 288 LYS A C 1
ATOM 2195 O O . LYS A 1 288 ? -30.052 6.877 28.529 1.00 86.00 288 LYS A O 1
ATOM 2200 N N . THR A 1 289 ? -29.758 8.734 29.759 1.00 87.75 289 THR A N 1
ATOM 2201 C CA . THR A 1 289 ? -30.103 9.657 28.665 1.00 87.75 289 THR A CA 1
ATOM 2202 C C . THR A 1 289 ? -28.947 9.770 27.664 1.00 87.75 289 THR A C 1
ATOM 2204 O O . THR A 1 289 ? -27.802 9.439 27.979 1.00 87.75 289 THR A O 1
ATOM 2207 N N . LEU A 1 290 ? -29.211 10.251 26.444 1.00 84.00 290 LEU A N 1
ATOM 2208 C CA . LEU A 1 290 ? -28.161 10.402 25.426 1.00 84.00 290 LEU A CA 1
ATOM 2209 C C . LEU A 1 290 ? -27.034 11.357 25.870 1.00 84.00 290 LEU A C 1
ATOM 2211 O O . LEU A 1 290 ? -25.867 11.117 25.566 1.00 84.00 290 LEU A O 1
ATOM 2215 N N . GLU A 1 291 ? -27.374 12.432 26.579 1.00 85.75 291 GLU A N 1
ATOM 2216 C CA . GLU A 1 291 ? -26.405 13.416 27.077 1.00 85.75 291 GLU A CA 1
ATOM 2217 C C . GLU A 1 291 ? -25.532 12.826 28.193 1.00 85.75 291 GLU A C 1
ATOM 2219 O O . GLU A 1 291 ? -24.305 12.931 28.145 1.00 85.75 291 GLU A O 1
ATOM 2224 N N . GLU A 1 292 ? -26.138 12.105 29.139 1.00 86.44 292 GLU A N 1
ATOM 2225 C CA . GLU A 1 292 ? -25.404 11.383 30.183 1.00 86.44 292 GLU A CA 1
ATOM 2226 C C . GLU A 1 292 ? -24.512 10.283 29.599 1.00 86.44 292 GLU A C 1
ATOM 2228 O O . GLU A 1 292 ? -23.373 10.115 30.029 1.00 86.44 292 GLU A O 1
ATOM 2233 N N . ALA A 1 293 ? -24.996 9.553 28.590 1.00 85.50 293 ALA A N 1
ATOM 2234 C CA . ALA A 1 293 ? -24.222 8.519 27.914 1.00 85.50 293 ALA A CA 1
ATOM 2235 C C . ALA A 1 293 ? -22.982 9.106 27.225 1.00 85.50 293 ALA A C 1
ATOM 2237 O O . ALA A 1 293 ? -21.884 8.574 27.382 1.00 85.50 293 ALA A O 1
ATOM 2238 N N . LYS A 1 294 ? -23.114 10.236 26.515 1.00 86.56 294 LYS A N 1
ATOM 2239 C CA . LYS A 1 294 ? -21.965 10.940 25.920 1.00 86.56 294 LYS A CA 1
ATOM 2240 C C . LYS A 1 294 ? -20.970 11.411 26.981 1.00 86.56 294 LYS A C 1
ATOM 2242 O O . LYS A 1 294 ? -19.767 11.275 26.769 1.00 86.56 294 LYS A O 1
ATOM 2247 N N . ALA A 1 295 ? -21.455 11.947 28.101 1.00 88.06 295 ALA A N 1
ATOM 2248 C CA . ALA A 1 295 ? -20.604 12.421 29.190 1.00 88.06 295 ALA A CA 1
ATOM 2249 C C . ALA A 1 295 ? -19.818 11.271 29.844 1.00 88.06 295 ALA A C 1
ATOM 2251 O O . ALA A 1 295 ? -18.609 11.389 30.042 1.00 88.06 295 ALA A O 1
ATOM 2252 N N . LEU A 1 296 ? -20.480 10.139 30.110 1.00 86.00 296 LEU A N 1
ATOM 2253 C CA . LEU A 1 296 ? -19.847 8.943 30.671 1.00 86.00 296 LEU A CA 1
ATOM 2254 C C . LEU A 1 296 ? -18.808 8.347 29.722 1.00 86.00 296 LEU A C 1
ATOM 2256 O O . LEU A 1 296 ? -17.713 8.016 30.162 1.00 86.00 296 LEU A O 1
ATOM 2260 N N . LEU A 1 297 ? -19.114 8.258 28.425 1.00 86.88 297 LEU A N 1
ATOM 2261 C CA . LEU A 1 297 ? -18.154 7.802 27.418 1.00 86.88 297 LEU A CA 1
ATOM 2262 C C . LEU A 1 297 ? -16.949 8.747 27.326 1.00 86.88 297 LEU A C 1
ATOM 2264 O O . LEU A 1 297 ? -15.808 8.287 27.345 1.00 86.88 297 LEU A O 1
ATOM 2268 N N . GLY A 1 298 ? -17.188 10.061 27.313 1.00 85.06 298 GLY A N 1
ATOM 2269 C CA . GLY A 1 298 ? -16.131 11.071 27.270 1.00 85.06 298 GLY A CA 1
ATOM 2270 C C . GLY A 1 298 ? -15.200 11.029 28.485 1.00 85.06 298 GLY A C 1
ATOM 2271 O O . GLY A 1 298 ? -13.991 11.189 28.322 1.00 85.06 298 GLY A O 1
ATOM 2272 N N . ALA A 1 299 ? -15.726 10.740 29.680 1.00 85.94 299 ALA A N 1
ATOM 2273 C CA . ALA A 1 299 ? -14.932 10.607 30.904 1.00 85.94 299 ALA A CA 1
ATOM 2274 C C . ALA A 1 299 ? -13.899 9.467 30.831 1.00 85.94 299 ALA A C 1
ATOM 2276 O O . ALA A 1 299 ? -12.815 9.584 31.399 1.00 85.94 299 ALA A O 1
ATOM 2277 N N . VAL A 1 300 ? -14.203 8.396 30.088 1.00 83.56 300 VAL A N 1
ATOM 2278 C CA . VAL A 1 300 ? -13.286 7.267 29.837 1.00 83.56 300 VAL A CA 1
ATOM 2279 C C . VAL A 1 300 ? -12.532 7.402 28.510 1.00 83.56 300 VAL A C 1
ATOM 2281 O O . VAL A 1 300 ? -11.905 6.456 28.049 1.00 83.56 300 VAL A O 1
ATOM 2284 N N . SER A 1 301 ? -12.547 8.588 27.892 1.00 83.06 301 SER A N 1
ATOM 2285 C CA . SER A 1 301 ? -11.918 8.852 26.590 1.00 83.06 301 SER A CA 1
ATOM 2286 C C . SER A 1 301 ? -12.480 8.025 25.422 1.00 83.06 301 SER A C 1
ATOM 2288 O O . SER A 1 301 ? -11.777 7.793 24.439 1.00 83.06 301 SER A O 1
ATOM 2290 N N . LEU A 1 302 ? -13.747 7.612 25.496 1.00 86.12 302 LEU A N 1
ATOM 2291 C CA . LEU A 1 302 ? -14.502 6.978 24.411 1.00 86.12 302 LEU A CA 1
ATOM 2292 C C . LEU A 1 302 ? -15.393 8.006 23.700 1.00 86.12 302 LEU A C 1
ATOM 2294 O O . LEU A 1 302 ? -15.778 9.029 24.271 1.00 86.12 302 LEU A O 1
ATOM 2298 N N . ARG A 1 303 ? -15.750 7.744 22.439 1.00 85.88 303 ARG A N 1
ATOM 2299 C CA . ARG A 1 303 ? -16.651 8.606 21.658 1.00 85.88 303 ARG A CA 1
ATOM 2300 C C . ARG A 1 303 ? -18.012 7.951 21.476 1.00 85.88 303 ARG A C 1
ATOM 2302 O O . ARG A 1 303 ? -18.100 6.765 21.173 1.00 85.88 303 ARG A O 1
ATOM 2309 N N . ALA A 1 304 ? -19.080 8.742 21.554 1.00 83.81 304 ALA A N 1
ATOM 2310 C CA . ALA A 1 304 ? -20.378 8.303 21.052 1.00 83.81 304 ALA A CA 1
ATOM 2311 C C . ALA A 1 304 ? -20.304 8.161 19.519 1.00 83.81 304 ALA A C 1
ATOM 2313 O O . ALA A 1 304 ? -19.925 9.098 18.813 1.00 83.81 304 ALA A O 1
ATOM 2314 N N . GLY A 1 305 ? -20.603 6.962 19.028 1.00 83.94 305 GLY A N 1
ATOM 2315 C CA . GLY A 1 305 ? -20.647 6.607 17.616 1.00 83.94 305 GLY A CA 1
ATOM 2316 C C . GLY A 1 305 ? -22.006 6.915 16.993 1.00 83.94 305 GLY A C 1
ATOM 2317 O O . GLY A 1 305 ? -22.611 7.957 17.242 1.00 83.94 305 GLY A O 1
ATOM 2318 N N . THR A 1 306 ? -22.495 6.001 16.162 1.00 83.44 306 THR A N 1
ATOM 2319 C CA . THR A 1 306 ? -23.803 6.133 15.517 1.00 83.44 306 THR A CA 1
ATOM 2320 C C . THR A 1 306 ? -24.917 5.959 16.545 1.00 83.44 306 THR A C 1
ATOM 2322 O O . THR A 1 306 ? -24.923 4.982 17.294 1.00 83.44 306 THR A O 1
ATOM 2325 N N . VAL A 1 307 ? -25.879 6.884 16.558 1.00 84.75 307 VAL A N 1
ATOM 2326 C CA . VAL A 1 307 ? -27.060 6.833 17.428 1.00 84.75 307 VAL A CA 1
ATOM 2327 C C . VAL A 1 307 ? -28.266 6.426 16.585 1.00 84.75 307 VAL A C 1
ATOM 2329 O O . VAL A 1 307 ? -28.685 7.180 15.711 1.00 84.75 307 VAL A O 1
ATOM 2332 N N . SER A 1 308 ? -28.802 5.231 16.825 1.00 82.19 308 SER A N 1
ATOM 2333 C CA . SER A 1 308 ? -29.954 4.683 16.095 1.00 82.19 308 SER A CA 1
ATOM 2334 C C . SER A 1 308 ? -31.196 4.689 16.977 1.00 82.19 308 SER A C 1
ATOM 2336 O O . SER A 1 308 ? -31.127 4.306 18.143 1.00 82.19 308 SER A O 1
ATOM 2338 N N . THR A 1 309 ? -32.333 5.123 16.436 1.00 80.62 309 THR A N 1
ATOM 2339 C CA . THR A 1 309 ? -33.603 5.183 17.170 1.00 80.62 309 THR A CA 1
ATOM 2340 C C . THR A 1 309 ? -34.391 3.887 17.017 1.00 80.62 309 THR A C 1
ATOM 2342 O O . THR A 1 309 ? -34.590 3.423 15.896 1.00 80.62 309 THR A O 1
ATOM 2345 N N . VAL A 1 310 ? -34.871 3.329 18.126 1.00 77.25 310 VAL A N 1
ATOM 2346 C CA . VAL A 1 310 ? -35.744 2.149 18.176 1.00 77.25 310 VAL A CA 1
ATOM 2347 C C . VAL A 1 310 ? -37.131 2.574 18.662 1.00 77.25 310 VAL A C 1
ATOM 2349 O O . VAL A 1 310 ? -37.248 3.427 19.543 1.00 77.25 310 VAL A O 1
ATOM 2352 N N . SER A 1 311 ? -38.181 1.972 18.100 1.00 65.94 311 SER A N 1
ATOM 2353 C CA . SER A 1 311 ? -39.578 2.206 18.477 1.00 65.94 311 SER A CA 1
ATOM 2354 C C . SER A 1 311 ? -39.821 1.944 19.970 1.00 65.94 311 SER A C 1
ATOM 2356 O O . SER A 1 311 ? -39.459 0.882 20.491 1.00 65.94 311 SER A O 1
ATOM 2358 N N . GLY A 1 312 ? -40.465 2.887 20.658 1.00 65.12 312 GLY A N 1
ATOM 2359 C CA . GLY A 1 312 ? -40.881 2.744 22.055 1.00 65.12 312 GLY A CA 1
ATOM 2360 C C . GLY A 1 312 ? -40.799 4.044 22.851 1.00 65.12 312 GLY A C 1
ATOM 2361 O O . GLY A 1 312 ? -40.069 4.968 22.496 1.00 65.12 312 GLY A O 1
ATOM 2362 N N . THR A 1 313 ? -41.542 4.105 23.954 1.00 67.62 313 THR A N 1
ATOM 2363 C CA . THR A 1 313 ? -41.525 5.244 24.880 1.00 67.62 313 THR A CA 1
ATOM 2364 C C . THR A 1 313 ? -40.320 5.128 25.823 1.00 67.62 313 THR A C 1
ATOM 2366 O O . THR A 1 313 ? -40.109 4.044 26.374 1.00 67.62 313 THR A O 1
ATOM 2369 N N . PRO A 1 314 ? -39.525 6.194 26.026 1.00 72.81 314 PRO A N 1
ATOM 2370 C CA . PRO A 1 314 ? -38.464 6.192 27.031 1.00 72.81 314 PRO A CA 1
ATOM 2371 C C . PRO A 1 314 ? -39.025 5.978 28.446 1.00 72.81 314 PRO A C 1
ATOM 2373 O O . PRO A 1 314 ? -40.083 6.512 28.793 1.00 72.81 314 PRO A O 1
ATOM 2376 N N . GLY A 1 315 ? -38.315 5.220 29.279 1.00 66.81 315 GLY A N 1
ATOM 2377 C CA . GLY A 1 315 ? -38.631 5.050 30.695 1.00 66.81 315 GLY A CA 1
ATOM 2378 C C . GLY A 1 315 ? -38.435 6.337 31.510 1.00 66.81 315 GLY A C 1
ATOM 2379 O O . GLY A 1 315 ? -37.525 7.126 31.257 1.00 66.81 315 GLY A O 1
ATOM 2380 N N . GLY A 1 316 ? -39.289 6.553 32.518 1.00 62.34 316 GLY A N 1
ATOM 2381 C CA . GLY A 1 316 ? -39.085 7.593 33.539 1.00 62.34 316 GLY A CA 1
ATOM 2382 C C . GLY A 1 316 ? -39.410 9.040 33.139 1.00 62.34 316 GLY A C 1
ATOM 2383 O O . GLY A 1 316 ? -39.042 9.946 33.875 1.00 62.34 316 GLY A O 1
ATOM 2384 N N . GLY A 1 317 ? -40.095 9.280 32.014 1.00 62.38 317 GLY A N 1
ATOM 2385 C CA . GLY A 1 317 ? -40.475 10.636 31.572 1.00 62.38 317 GLY A CA 1
ATOM 2386 C C . GLY A 1 317 ? -39.362 11.421 30.864 1.00 62.38 317 GLY A C 1
ATOM 2387 O O . GLY A 1 317 ? -39.526 12.610 30.604 1.00 62.38 317 GLY A O 1
ATOM 2388 N N . ASN A 1 318 ? -38.245 10.767 30.536 1.00 72.44 318 ASN A N 1
ATOM 2389 C CA . ASN A 1 318 ? -37.113 11.372 29.834 1.00 72.44 318 ASN A CA 1
ATOM 2390 C C . ASN A 1 318 ? -37.365 11.486 28.317 1.00 72.44 318 ASN A C 1
ATOM 2392 O O . ASN A 1 318 ? -38.077 10.675 27.731 1.00 72.44 318 ASN A O 1
ATOM 2396 N N . GLU A 1 319 ? -36.730 12.455 27.645 1.00 74.56 319 GLU A N 1
ATOM 2397 C CA . GLU A 1 319 ? -36.842 12.603 26.180 1.00 74.56 319 GLU A CA 1
ATOM 2398 C C . GLU A 1 319 ? -36.122 11.490 25.403 1.00 74.56 319 GLU A C 1
ATOM 2400 O O . GLU A 1 319 ? -36.524 11.148 24.286 1.00 74.56 319 GLU A O 1
ATOM 2405 N N . THR A 1 320 ? -35.053 10.926 25.977 1.00 82.88 320 THR A N 1
ATOM 2406 C CA . THR A 1 320 ? -34.265 9.841 25.377 1.00 82.88 320 THR A CA 1
ATOM 2407 C C . THR A 1 320 ? -33.828 8.814 26.414 1.00 82.88 320 THR A C 1
ATOM 2409 O O . THR A 1 320 ? -33.528 9.167 27.552 1.00 82.88 320 THR A O 1
ATOM 2412 N N . GLU A 1 321 ? -33.748 7.551 26.005 1.00 86.12 321 GLU A N 1
ATOM 2413 C CA . GLU A 1 321 ? -33.238 6.446 26.824 1.00 86.12 321 GLU A CA 1
ATOM 2414 C C . GLU A 1 321 ? -32.373 5.526 25.960 1.00 86.12 321 GLU A C 1
ATOM 2416 O O . GLU A 1 321 ? -32.821 5.080 24.905 1.00 86.12 321 GLU A O 1
ATOM 2421 N N . VAL A 1 322 ? -31.149 5.221 26.396 1.00 85.94 322 VAL A N 1
ATOM 2422 C CA . VAL A 1 322 ? -30.277 4.240 25.733 1.00 85.94 322 VAL A CA 1
ATOM 2423 C C . VAL A 1 322 ? -30.751 2.823 26.060 1.00 85.94 322 VAL A C 1
ATOM 2425 O O . VAL A 1 322 ? -30.646 2.369 27.196 1.00 85.94 322 VAL A O 1
ATOM 2428 N N . THR A 1 323 ? -31.243 2.097 25.059 1.00 84.00 323 THR A N 1
ATOM 2429 C CA . THR A 1 323 ? -31.707 0.706 25.186 1.00 84.00 323 THR A CA 1
ATOM 2430 C C . THR A 1 323 ? -30.640 -0.319 24.838 1.00 84.00 323 THR A C 1
ATOM 2432 O O . THR A 1 323 ? -30.771 -1.486 25.188 1.00 84.00 323 THR A O 1
ATOM 2435 N N . GLY A 1 324 ? -29.595 0.094 24.124 1.00 83.50 324 GLY A N 1
ATOM 2436 C CA . GLY A 1 324 ? -28.504 -0.789 23.745 1.00 83.50 324 GLY A CA 1
ATOM 2437 C C . GLY A 1 324 ? -27.247 -0.012 23.396 1.00 83.50 324 GLY A C 1
ATOM 2438 O O . GLY A 1 324 ? -27.301 1.159 23.024 1.00 83.50 324 GLY A O 1
ATOM 2439 N N . GLN A 1 325 ? -26.110 -0.682 23.515 1.00 86.75 325 GLN A N 1
ATOM 2440 C CA . GLN A 1 325 ? -24.803 -0.152 23.153 1.00 86.75 325 GLN A CA 1
ATOM 2441 C C . GLN A 1 325 ? -23.996 -1.239 22.447 1.00 86.75 325 GLN A C 1
ATOM 2443 O O . GLN A 1 325 ? -24.147 -2.420 22.757 1.00 86.75 325 GLN A O 1
ATOM 2448 N N . ILE A 1 326 ? -23.162 -0.839 21.492 1.00 82.88 326 ILE A N 1
ATOM 2449 C CA . ILE A 1 326 ? -22.247 -1.725 20.772 1.00 82.88 326 ILE A CA 1
ATOM 2450 C C . ILE A 1 326 ? -20.903 -0.997 20.665 1.00 82.88 326 ILE A C 1
ATOM 2452 O O . ILE A 1 326 ? -20.871 0.064 20.030 1.00 82.88 326 ILE A O 1
ATOM 2456 N N . PRO A 1 327 ? -19.793 -1.527 21.211 1.00 84.06 327 PRO A N 1
ATOM 2457 C CA . PRO A 1 327 ? -19.624 -2.797 21.938 1.00 84.06 327 PRO A CA 1
ATOM 2458 C C . PRO A 1 327 ? -20.377 -2.921 23.278 1.00 84.06 327 PRO A C 1
ATOM 2460 O O . PRO A 1 327 ? -20.813 -1.923 23.860 1.00 84.06 327 PRO A O 1
ATOM 2463 N N . GLU A 1 328 ? -20.538 -4.162 23.750 1.00 84.88 328 GLU A N 1
ATOM 2464 C CA . GLU A 1 328 ? -21.236 -4.484 25.001 1.00 84.88 328 GLU A CA 1
ATOM 2465 C C . GLU A 1 328 ? -20.542 -3.868 26.232 1.00 84.88 328 GLU A C 1
ATOM 2467 O O . GLU A 1 328 ? -19.321 -3.683 26.239 1.00 84.88 328 GLU A O 1
ATOM 2472 N N . PRO A 1 329 ? -21.289 -3.548 27.304 1.00 86.50 329 PRO A N 1
ATOM 2473 C CA . PRO A 1 329 ? -20.680 -3.102 28.552 1.00 86.50 329 PRO A CA 1
ATOM 2474 C C . PRO A 1 329 ? -19.645 -4.111 29.066 1.00 86.50 329 PRO A C 1
ATOM 2476 O O . PRO A 1 329 ? -19.906 -5.310 29.099 1.00 86.50 329 PRO A O 1
ATOM 2479 N N . GLY A 1 330 ? -18.488 -3.625 29.513 1.00 80.81 330 GLY A N 1
ATOM 2480 C CA . GLY A 1 330 ? -17.417 -4.474 30.037 1.00 80.81 330 GLY A CA 1
ATOM 2481 C C . GLY A 1 330 ? -16.469 -5.051 28.983 1.00 80.81 330 GLY A C 1
ATOM 2482 O O . GLY A 1 330 ? -15.480 -5.670 29.363 1.00 80.81 330 GLY A O 1
ATOM 2483 N N . SER A 1 331 ? -16.719 -4.839 27.686 1.00 83.50 331 SER A N 1
ATOM 2484 C CA . SER A 1 331 ? -15.767 -5.222 26.637 1.00 83.50 331 SER A CA 1
ATOM 2485 C C . SER A 1 331 ? -14.545 -4.299 26.605 1.00 83.50 331 SER A C 1
ATOM 2487 O O . SER A 1 331 ? -14.634 -3.135 27.008 1.00 83.50 331 SER A O 1
ATOM 2489 N N . ASP A 1 332 ? -13.442 -4.792 26.043 1.00 82.25 332 ASP A N 1
ATOM 2490 C CA . ASP A 1 332 ? -12.251 -3.988 25.778 1.00 82.25 332 ASP A CA 1
ATOM 2491 C C . ASP A 1 332 ? -12.486 -3.011 24.614 1.00 82.25 332 ASP A C 1
ATOM 2493 O O . ASP A 1 332 ? -12.873 -3.408 23.513 1.00 82.25 332 ASP A O 1
ATOM 2497 N N . ALA A 1 333 ? -12.194 -1.734 24.846 1.00 81.38 333 ALA A N 1
ATOM 2498 C CA . ALA A 1 333 ? -12.120 -0.682 23.840 1.00 81.38 333 ALA A CA 1
ATOM 2499 C C . ALA A 1 333 ? -10.768 0.040 23.910 1.00 81.38 333 ALA A C 1
ATOM 2501 O O . ALA A 1 333 ? -9.997 -0.096 24.863 1.00 81.38 333 ALA A O 1
ATOM 2502 N N . ARG A 1 334 ? -10.453 0.810 22.872 1.00 81.94 334 ARG A N 1
ATOM 2503 C CA . ARG A 1 334 ? -9.247 1.638 22.786 1.00 81.94 334 ARG A CA 1
ATOM 2504 C C . ARG A 1 334 ? -9.580 3.114 22.945 1.00 81.94 334 ARG A C 1
ATOM 2506 O O . ARG A 1 334 ? -10.728 3.547 22.842 1.00 81.94 334 ARG A O 1
ATOM 2513 N N . PHE A 1 335 ? -8.537 3.903 23.176 1.00 78.81 335 PHE A N 1
ATOM 2514 C CA . PHE A 1 335 ? -8.627 5.355 23.228 1.00 78.81 335 PHE A CA 1
ATOM 2515 C C . PHE A 1 335 ? -9.358 5.915 21.999 1.00 78.81 335 PHE A C 1
ATOM 2517 O O . PHE A 1 335 ? -8.940 5.696 20.865 1.00 78.81 335 PHE A O 1
ATOM 2524 N N . GLN A 1 336 ? -10.423 6.682 22.245 1.00 84.31 336 GLN A N 1
ATOM 2525 C CA . GLN A 1 336 ? -11.277 7.334 21.244 1.00 84.31 336 GLN A CA 1
ATOM 2526 C C . GLN A 1 336 ? -12.115 6.386 20.372 1.00 84.31 336 GLN A C 1
ATOM 2528 O O . GLN A 1 336 ? -12.707 6.849 19.389 1.00 84.31 336 GLN A O 1
ATOM 2533 N N . ASP A 1 337 ? -12.226 5.104 20.735 1.00 84.06 337 ASP A N 1
ATOM 2534 C CA . ASP A 1 337 ? -13.122 4.176 20.049 1.00 84.06 337 ASP A CA 1
ATOM 2535 C C . ASP A 1 337 ? -14.577 4.651 20.116 1.00 84.06 337 ASP A C 1
ATOM 2537 O O . ASP A 1 337 ? -15.017 5.323 21.057 1.00 84.06 337 ASP A O 1
ATOM 2541 N N . ARG A 1 338 ? -15.328 4.322 19.062 1.00 87.88 338 ARG A N 1
ATOM 2542 C CA . ARG A 1 338 ? -16.723 4.732 18.898 1.00 87.88 338 ARG A CA 1
ATOM 2543 C C . ARG A 1 338 ? -17.658 3.670 19.456 1.00 87.88 338 ARG A C 1
ATOM 2545 O O . ARG A 1 338 ? -17.653 2.540 18.980 1.00 87.88 338 ARG A O 1
ATOM 2552 N N . ILE A 1 339 ? -18.514 4.071 20.389 1.00 87.81 339 ILE A N 1
ATOM 2553 C CA . ILE A 1 339 ? -19.575 3.232 20.948 1.00 87.81 339 ILE A CA 1
ATOM 2554 C C . ILE A 1 339 ? -20.896 3.627 20.293 1.00 87.81 339 ILE A C 1
ATOM 2556 O O . ILE A 1 339 ? -21.398 4.734 20.498 1.00 87.81 339 ILE A O 1
ATOM 2560 N N . ASN A 1 340 ? -21.446 2.742 19.468 1.00 89.00 340 ASN A N 1
ATOM 2561 C CA . ASN A 1 340 ? -22.747 2.940 18.839 1.00 89.00 340 ASN A CA 1
ATOM 2562 C C . ASN A 1 340 ? -23.851 2.760 19.880 1.00 89.00 340 ASN A C 1
ATOM 2564 O O . ASN A 1 340 ? -23.796 1.839 20.694 1.00 89.00 340 ASN A O 1
ATOM 2568 N N . LEU A 1 341 ? -24.859 3.628 19.840 1.00 88.50 341 LEU A N 1
ATOM 2569 C CA . LEU A 1 341 ? -25.944 3.661 20.816 1.00 88.50 341 LEU A CA 1
ATOM 2570 C C . LEU A 1 341 ? -27.282 3.410 20.124 1.00 88.50 341 LEU A C 1
ATOM 2572 O O . LEU A 1 341 ? -27.576 3.974 19.071 1.00 88.50 341 LEU A O 1
ATOM 2576 N N . LEU A 1 342 ? -28.109 2.585 20.749 1.00 85.19 342 LEU A N 1
ATOM 2577 C CA . LEU A 1 342 ? -29.509 2.380 20.408 1.00 85.19 342 LEU A CA 1
ATOM 2578 C C . LEU A 1 342 ? -30.334 3.154 21.428 1.00 85.19 342 LEU A C 1
ATOM 2580 O O . LEU A 1 342 ? -30.193 2.910 22.625 1.00 85.19 342 LEU A O 1
ATOM 2584 N N . ILE A 1 343 ? -31.159 4.093 20.971 1.00 88.19 343 ILE A N 1
ATOM 2585 C CA . ILE A 1 343 ? -31.968 4.948 21.842 1.00 88.19 343 ILE A CA 1
ATOM 2586 C C . ILE A 1 343 ? -33.458 4.839 21.526 1.00 88.19 343 ILE A C 1
ATOM 2588 O O . ILE A 1 343 ? -33.850 4.686 20.373 1.00 88.19 343 ILE A O 1
ATOM 2592 N N . ARG A 1 344 ? -34.302 5.006 22.538 1.00 82.69 344 ARG A N 1
ATOM 2593 C CA . ARG A 1 344 ? -35.705 5.403 22.379 1.00 82.69 344 ARG A CA 1
ATOM 2594 C C . ARG A 1 344 ? -35.799 6.916 22.474 1.00 82.69 344 ARG A C 1
ATOM 2596 O O . ARG A 1 344 ? -35.059 7.527 23.244 1.00 82.69 344 ARG A O 1
ATOM 2603 N N . ARG A 1 345 ? -36.706 7.519 21.708 1.00 80.19 345 ARG A N 1
ATOM 2604 C CA . ARG A 1 345 ? -36.968 8.962 21.729 1.00 80.19 345 ARG A CA 1
ATOM 2605 C C . ARG A 1 345 ? -38.465 9.209 21.882 1.00 80.19 345 ARG A C 1
ATOM 2607 O O . ARG A 1 345 ? -39.269 8.579 21.200 1.00 80.19 345 ARG A O 1
ATOM 2614 N N . ALA A 1 346 ? -38.834 10.130 22.768 1.00 71.12 346 ALA A N 1
ATOM 2615 C CA . ALA A 1 346 ? -40.225 10.518 22.960 1.00 71.12 346 ALA A CA 1
ATOM 2616 C C . ALA A 1 346 ? -40.809 11.120 21.663 1.00 71.12 346 ALA A C 1
ATOM 2618 O O . ALA A 1 346 ? -40.204 12.001 21.056 1.00 71.12 346 ALA A O 1
ATOM 2619 N N . GLY A 1 347 ? -41.983 10.637 21.237 1.00 63.94 347 GLY A N 1
ATOM 2620 C CA . GLY A 1 347 ? -42.735 11.197 20.103 1.00 63.94 347 GLY A CA 1
ATOM 2621 C C . GLY A 1 347 ? -42.472 10.583 18.720 1.00 63.94 347 GLY A C 1
ATOM 2622 O O . GLY A 1 347 ? -43.035 11.074 17.745 1.00 63.94 347 GLY A O 1
ATOM 2623 N N . GLN A 1 348 ? -41.672 9.516 18.602 1.00 51.53 348 GLN A N 1
ATOM 2624 C CA . GLN A 1 348 ? -41.519 8.764 17.346 1.00 51.53 348 GLN A CA 1
ATOM 2625 C C . GLN A 1 348 ? -42.440 7.525 17.345 1.00 51.53 348 GLN A C 1
ATOM 2627 O O . GLN A 1 348 ? -42.287 6.676 18.228 1.00 51.53 348 GLN A O 1
ATOM 2632 N N . PRO A 1 349 ? -43.415 7.414 16.416 1.00 42.34 349 PRO A N 1
ATOM 2633 C CA . PRO A 1 349 ? -44.262 6.228 16.312 1.00 42.34 349 PRO A CA 1
ATOM 2634 C C . PRO A 1 349 ? -43.463 5.016 15.809 1.00 42.34 349 PRO A C 1
ATOM 2636 O O . PRO A 1 349 ? -42.391 5.176 15.221 1.00 42.34 349 PRO A O 1
ATOM 2639 N N . ALA A 1 350 ? -43.993 3.827 16.108 1.00 45.03 350 ALA A N 1
ATOM 2640 C CA . ALA A 1 350 ? -43.421 2.527 15.761 1.00 45.03 350 ALA A CA 1
ATOM 2641 C C . ALA A 1 350 ? -43.249 2.309 14.255 1.00 45.03 350 ALA A C 1
ATOM 2643 O O . ALA A 1 350 ? -44.120 2.788 13.490 1.00 45.03 350 ALA A O 1
#